Protein 6N7M (pdb70)

Radius of gyration: 23.45 Å; Cα contacts (8 Å, |Δi|>4): 202; chains: 4; bounding box: 43×59×57 Å

Structure (mmCIF, N/CA/C/O backbone):
data_6N7M
#
_entry.id   6N7M
#
_cell.length_a   26.620
_cell.length_b   58.688
_cell.length_c   77.329
_cell.angle_alpha   90.00
_cell.angle_beta   94.47
_cell.angle_gamma   90.00
#
_symmetry.space_group_name_H-M   'P 1 21 1'
#
loop_
_entity.id
_entity.type
_entity.pdbx_description
1 polymer 'Hypothetical Protein CD630_05490'
2 water water
#
loop_
_atom_site.group_PDB
_atom_site.id
_atom_site.type_symbol
_atom_site.label_atom_id
_atom_site.label_alt_id
_atom_site.label_comp_id
_atom_site.label_asym_id
_atom_site.label_entity_id
_atom_site.label_seq_id
_atom_site.pdbx_PDB_ins_code
_atom_site.Cartn_x
_atom_site.Cartn_y
_atom_site.Cartn_z
_atom_site.occupancy
_atom_site.B_iso_or_equiv
_atom_site.auth_seq_id
_atom_site.auth_comp_id
_atom_site.auth_asym_id
_atom_site.auth_atom_id
_atom_site.pdbx_PDB_model_num
ATOM 1 N N . GLY A 1 31 ? 12.442 14.115 -10.171 1.00 32.43 57 GLY A N 1
ATOM 2 C CA . GLY A 1 31 ? 12.893 13.585 -8.865 1.00 36.13 57 GLY A CA 1
ATOM 3 C C . GLY A 1 31 ? 12.128 12.339 -8.432 1.00 32.56 57 GLY A C 1
ATOM 4 O O . GLY A 1 31 ? 10.898 12.239 -8.717 1.00 37.50 57 GLY A O 1
ATOM 5 N N . VAL A 1 32 ? 12.802 11.456 -7.702 1.00 26.77 58 VAL A N 1
ATOM 6 C CA . VAL A 1 32 ?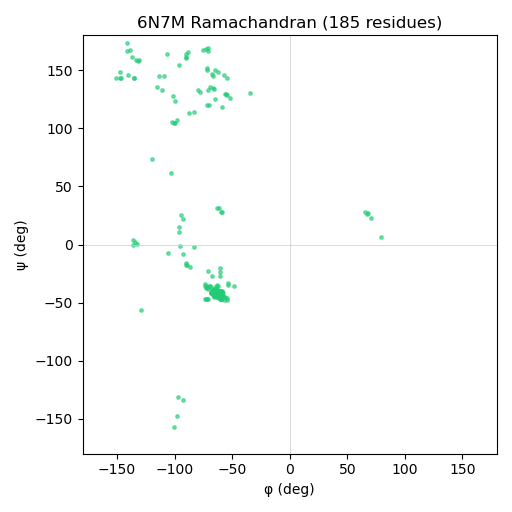 12.142 10.225 -7.176 1.00 29.85 58 VAL A CA 1
ATOM 7 C C . VAL A 1 32 ? 11.319 10.648 -5.967 1.00 32.54 58 VAL A C 1
ATOM 8 O O . VAL A 1 32 ? 11.883 11.352 -5.088 1.00 30.51 58 VAL A O 1
ATOM 12 N N . GLU A 1 33 ? 10.059 10.224 -5.933 1.00 22.56 59 GLU A N 1
ATOM 13 C CA . GLU A 1 33 ? 9.156 10.595 -4.834 1.00 29.85 59 GLU A CA 1
ATOM 14 C C . GLU A 1 33 ? 9.731 9.964 -3.576 1.00 22.73 59 GLU A C 1
ATOM 15 O O . GLU A 1 33 ? 9.975 8.789 -3.605 1.00 19.74 59 GLU A O 1
ATOM 21 N N . HIS A 1 34 ? 9.974 10.755 -2.551 1.00 20.78 60 HIS A N 1
ATOM 22 C CA . HIS A 1 34 ? 10.557 10.162 -1.333 1.00 20.29 60 HIS A CA 1
ATOM 23 C C . HIS A 1 34 ? 9.872 10.707 -0.102 1.00 21.37 60 HIS A C 1
ATOM 24 O O . HIS A 1 34 ? 9.251 11.716 -0.183 1.00 29.64 60 HIS A O 1
ATOM 31 N N . TYR A 1 35 ? 10.027 10.003 0.993 1.00 20.70 61 TYR A N 1
ATOM 32 C CA . TYR A 1 35 ? 9.392 10.378 2.272 1.00 19.13 61 TYR A CA 1
ATOM 33 C C . TYR A 1 35 ? 10.023 11.612 2.906 1.00 19.03 61 TYR A C 1
ATOM 34 O O . TYR A 1 35 ? 11.260 11.799 2.799 1.00 21.65 61 TYR A O 1
ATOM 43 N N . THR A 1 36 ? 9.185 12.324 3.634 1.00 20.81 62 THR A N 1
ATOM 44 C CA . THR A 1 36 ? 9.660 13.415 4.523 1.00 21.15 62 THR A CA 1
ATOM 45 C C . THR A 1 36 ? 9.923 12.712 5.852 1.00 19.06 62 THR A C 1
ATOM 46 O O . THR A 1 36 ? 9.473 11.573 6.026 1.00 16.76 62 THR A O 1
ATOM 50 N N . TYR A 1 37 ? 10.660 13.367 6.734 1.00 17.61 63 TYR A N 1
ATOM 51 C CA . TYR A 1 37 ? 10.921 12.779 8.058 1.00 15.20 63 TYR A CA 1
ATOM 52 C C . TYR A 1 37 ? 9.570 12.497 8.723 1.00 18.25 63 TYR A C 1
ATOM 53 O O . TYR A 1 37 ? 9.361 11.391 9.268 1.00 15.20 63 TYR A O 1
ATOM 62 N N . GLU A 1 38 ? 8.669 13.481 8.693 1.00 18.36 64 GLU A N 1
ATOM 63 C CA . GLU A 1 38 ? 7.351 13.330 9.374 1.00 21.25 64 GLU A CA 1
ATOM 64 C C . GLU A 1 38 ? 6.563 12.157 8.788 1.00 18.88 64 GLU A C 1
ATOM 65 O O . GLU A 1 38 ? 5.957 11.416 9.580 1.00 18.95 64 GLU A O 1
ATOM 71 N N . GLU A 1 39 ? 6.531 12.053 7.461 1.00 18.02 65 GLU A N 1
ATOM 72 C CA . GLU A 1 39 ? 5.774 10.982 6.787 1.00 19.46 65 GLU A CA 1
ATOM 73 C C . GLU A 1 39 ? 6.345 9.620 7.166 1.00 17.52 65 GLU A C 1
ATOM 74 O O . GLU A 1 39 ? 5.555 8.702 7.455 1.00 18.06 65 GLU A O 1
ATOM 80 N N . TYR A 1 40 ? 7.668 9.498 7.189 1.00 14.87 66 TYR A N 1
ATOM 81 C CA . TYR A 1 40 ? 8.265 8.179 7.463 1.00 16.36 66 TYR A CA 1
ATOM 82 C C . TYR A 1 40 ? 8.114 7.831 8.939 1.00 16.80 66 TYR A C 1
ATOM 83 O O . TYR A 1 40 ? 7.893 6.646 9.274 1.00 14.30 66 TYR A O 1
ATOM 92 N N . ALA A 1 41 ? 8.206 8.843 9.792 1.00 17.51 67 ALA A N 1
ATOM 93 C CA . ALA A 1 41 ? 8.000 8.597 11.238 1.00 18.80 67 ALA A CA 1
ATOM 94 C C . ALA A 1 41 ? 6.570 8.076 11.425 1.00 20.11 67 ALA A C 1
ATOM 95 O O . ALA A 1 41 ? 6.389 7.131 12.202 1.00 20.75 67 ALA A O 1
ATOM 97 N N . LYS A 1 42 ? 5.606 8.644 10.679 1.00 19.71 68 LYS A N 1
ATOM 98 C CA . LYS A 1 42 ? 4.185 8.211 10.826 1.00 21.44 68 LYS A CA 1
ATOM 99 C C . LYS A 1 42 ? 4.025 6.780 10.309 1.00 20.21 68 LYS A C 1
ATOM 100 O O . LYS A 1 42 ? 3.268 5.972 10.942 1.00 19.10 68 LYS A O 1
ATOM 106 N N . HIS A 1 43 ? 4.676 6.488 9.189 1.00 18.86 69 HIS A N 1
ATOM 107 C CA . HIS A 1 43 ? 4.613 5.138 8.579 1.00 17.28 69 HIS A CA 1
ATOM 108 C C . HIS A 1 43 ? 5.146 4.098 9.573 1.00 20.43 69 HIS A C 1
ATOM 109 O O . HIS A 1 43 ? 4.477 3.018 9.767 1.00 19.25 69 HIS A O 1
ATOM 116 N N . ILE A 1 44 ? 6.267 4.415 10.213 1.00 17.67 70 ILE A N 1
ATOM 117 C CA . ILE A 1 44 ? 6.892 3.512 11.216 1.00 19.04 70 ILE A CA 1
ATOM 118 C C . ILE A 1 44 ? 5.931 3.292 12.374 1.00 20.07 70 ILE A C 1
ATOM 119 O O . ILE A 1 44 ? 5.823 2.157 12.813 1.00 20.00 70 ILE A O 1
ATOM 124 N N A GLN A 1 45 ? 5.242 4.345 12.829 0.60 25.84 71 GLN A N 1
ATOM 125 N N B GLN A 1 45 ? 5.240 4.344 12.838 0.40 24.59 71 GLN A N 1
ATOM 126 C CA A GLN A 1 45 ? 4.328 4.218 13.998 0.60 25.84 71 GLN A CA 1
ATOM 127 C CA B GLN A 1 45 ? 4.324 4.193 14.005 0.40 25.27 71 GLN A CA 1
ATOM 128 C C A GLN A 1 45 ? 3.127 3.350 13.604 0.60 23.49 71 GLN A C 1
ATOM 129 C C B GLN A 1 45 ? 3.123 3.337 13.597 0.40 23.79 71 GLN A C 1
ATOM 130 O O A GLN A 1 45 ? 2.668 2.562 14.451 0.60 18.68 71 GLN A O 1
ATOM 131 O O B GLN A 1 45 ? 2.655 2.541 14.428 0.40 20.09 71 GLN A O 1
ATOM 142 N N A GLU A 1 46 ? 2.657 3.485 12.360 0.60 23.71 72 GLU A N 1
ATOM 143 N N B GLU A 1 46 ? 2.660 3.491 12.360 0.40 24.41 72 GLU A N 1
ATOM 144 C CA A GLU A 1 46 ? 1.514 2.664 11.896 0.60 21.95 72 GLU A CA 1
ATOM 145 C CA B GLU A 1 46 ? 1.518 2.667 11.906 0.40 23.50 72 GLU A CA 1
ATOM 146 C C A GLU A 1 46 ? 1.953 1.197 11.894 0.60 23.09 72 GLU A C 1
ATOM 147 C C B GLU A 1 46 ? 1.955 1.201 11.897 0.40 23.24 72 GLU A C 1
ATOM 148 O O A GLU A 1 46 ? 1.132 0.336 12.299 0.60 22.38 72 GLU A O 1
ATOM 149 O O B GLU A 1 46 ? 1.137 0.347 12.310 0.40 22.41 72 GLU A O 1
ATOM 160 N N . LEU A 1 47 ? 3.206 0.932 11.497 1.00 18.91 73 LEU A N 1
ATOM 161 C CA . LEU A 1 47 ? 3.728 -0.456 11.454 1.00 21.90 73 LEU A CA 1
ATOM 162 C C . LEU A 1 47 ? 3.917 -0.990 12.878 1.00 18.23 73 LEU A C 1
ATOM 163 O O . LEU A 1 47 ? 3.671 -2.208 13.091 1.00 22.55 73 LEU A O 1
ATOM 168 N N . LYS A 1 48 ? 4.350 -0.118 13.782 1.00 17.47 74 LYS A N 1
ATOM 169 C CA . LYS A 1 48 ? 4.540 -0.555 15.194 1.00 20.19 74 LYS A CA 1
ATOM 170 C C . LYS A 1 48 ? 3.178 -0.902 15.787 1.00 22.55 74 LYS A C 1
ATOM 171 O O . LYS A 1 48 ? 3.069 -1.962 16.484 1.00 24.86 74 LYS A O 1
ATOM 177 N N . ASP A 1 49 ? 2.190 -0.079 15.499 1.00 23.55 75 ASP A N 1
ATOM 178 C CA . ASP A 1 49 ? 0.830 -0.317 16.057 1.00 23.83 75 ASP A CA 1
ATOM 179 C C . ASP A 1 49 ? 0.275 -1.611 15.476 1.00 23.77 75 ASP A C 1
ATOM 180 O O . ASP A 1 49 ? -0.298 -2.420 16.249 1.00 25.01 75 ASP A O 1
ATOM 185 N N . TYR A 1 50 ? 0.500 -1.828 14.176 1.00 25.91 76 TYR A N 1
ATOM 186 C CA . TYR A 1 50 ? -0.017 -3.042 13.517 1.00 27.02 76 TYR A CA 1
ATOM 187 C C . TYR A 1 50 ? 0.646 -4.292 14.107 1.00 28.50 76 TYR A C 1
ATOM 188 O O . TYR A 1 50 ? -0.076 -5.283 14.403 1.00 26.47 76 TYR A O 1
ATOM 197 N N . ALA A 1 51 ? 1.950 -4.233 14.355 1.00 19.96 77 ALA A N 1
ATOM 198 C CA . ALA A 1 51 ? 2.680 -5.398 14.888 1.00 23.71 77 ALA A CA 1
ATOM 199 C C . ALA A 1 51 ? 2.112 -5.810 16.254 1.00 26.10 77 ALA A C 1
ATOM 200 O O . ALA A 1 51 ? 2.347 -6.949 16.636 1.00 25.53 77 ALA A O 1
ATOM 202 N N . LYS A 1 52 ? 1.466 -4.881 16.963 1.00 27.68 78 LYS A N 1
ATOM 203 C CA . LYS A 1 52 ? 0.903 -5.177 18.306 1.00 27.17 78 LYS A CA 1
ATOM 204 C C . LYS A 1 52 ? -0.561 -5.625 18.211 1.00 36.30 78 LYS A C 1
ATOM 205 O O . LYS A 1 52 ? -1.118 -6.003 19.269 1.00 38.68 78 LYS A O 1
ATOM 211 N N . ASP A 1 53 ? -1.182 -5.538 17.032 1.00 29.14 79 ASP A N 1
ATOM 212 C CA . ASP A 1 53 ? -2.603 -5.965 16.890 1.00 28.34 79 ASP A CA 1
ATOM 213 C C . ASP A 1 53 ? -2.620 -7.484 17.023 1.00 28.90 79 ASP A C 1
ATOM 214 O O . ASP A 1 53 ? -1.942 -8.160 16.255 1.00 33.90 79 ASP A O 1
ATOM 219 N N . PRO A 1 54 ? -3.333 -8.074 18.010 1.00 33.55 80 PRO A N 1
ATOM 220 C CA . PRO A 1 54 ? -3.336 -9.529 18.178 1.00 37.37 80 PRO A CA 1
ATOM 221 C C . PRO A 1 54 ? -3.725 -10.270 16.883 1.00 34.44 80 PRO A C 1
ATOM 222 O O . PRO A 1 54 ? -3.184 -11.327 16.620 1.00 37.53 80 PRO A O 1
ATOM 226 N N . ASN A 1 55 ? -4.627 -9.680 16.097 1.00 40.30 81 ASN A N 1
ATOM 227 C CA . ASN A 1 55 ? -5.084 -10.308 14.834 1.00 37.29 81 ASN A CA 1
ATOM 228 C C . ASN A 1 55 ? -4.278 -9.801 13.642 1.00 36.16 81 ASN A C 1
ATOM 229 O O . ASN A 1 55 ? -4.810 -9.885 12.521 1.00 29.45 81 ASN A O 1
ATOM 234 N N . ALA A 1 56 ? -3.042 -9.336 13.864 1.00 33.74 82 ALA A N 1
ATOM 235 C CA . ALA A 1 56 ? -2.169 -8.862 12.766 1.00 26.61 82 ALA A CA 1
ATOM 236 C C . ALA A 1 56 ? -1.786 -10.039 11.862 1.00 22.28 82 ALA A C 1
ATOM 237 O O . ALA A 1 56 ? -1.505 -11.122 12.380 1.00 24.88 82 ALA A O 1
ATOM 239 N N . VAL A 1 57 ? -1.868 -9.822 10.553 1.00 29.35 83 VAL A N 1
ATOM 240 C CA . VAL A 1 57 ? -1.464 -10.809 9.520 1.00 24.90 83 VAL A CA 1
ATOM 241 C C . VAL A 1 57 ? -0.064 -10.385 9.060 1.00 28.33 83 VAL A C 1
ATOM 242 O O . VAL A 1 57 ? 0.090 -9.215 8.663 1.00 21.31 83 VAL A O 1
ATOM 246 N N . LYS A 1 58 ? 0.919 -11.287 9.158 1.00 21.38 84 LYS A N 1
ATOM 247 C CA . LYS A 1 58 ? 2.295 -10.973 8.698 1.00 26.44 84 LYS A CA 1
ATOM 248 C C . LYS A 1 58 ? 2.853 -12.161 7.893 1.00 23.71 84 LYS A C 1
ATOM 249 O O . LYS A 1 58 ? 2.560 -13.308 8.252 1.00 20.91 84 LYS A O 1
ATOM 255 N N . ASP A 1 59 ? 3.620 -11.883 6.843 1.00 21.17 85 ASP A N 1
ATOM 256 C CA . ASP A 1 59 ? 4.250 -12.958 6.035 1.00 23.21 85 ASP A CA 1
ATOM 257 C C . ASP A 1 59 ? 5.689 -13.172 6.523 1.00 22.01 85 ASP A C 1
ATOM 258 O O . ASP A 1 59 ? 6.459 -13.837 5.804 1.00 25.12 85 ASP A O 1
ATOM 263 N N . VAL A 1 60 ? 6.034 -12.652 7.707 1.00 19.09 86 VAL A N 1
ATOM 264 C CA . VAL A 1 60 ? 7.352 -12.857 8.354 1.00 18.76 86 VAL A CA 1
ATOM 265 C C . VAL A 1 60 ? 7.087 -13.029 9.858 1.00 20.63 86 VAL A C 1
ATOM 266 O O . VAL A 1 60 ? 5.973 -12.750 10.281 1.00 18.31 86 VAL A O 1
ATOM 270 N N . SER A 1 61 ? 8.089 -13.503 10.605 1.00 24.52 87 SER A N 1
ATOM 271 C CA . SER A 1 61 ? 7.949 -13.726 12.074 1.00 26.74 87 SER A CA 1
ATOM 272 C C . SER A 1 61 ? 7.875 -12.405 12.833 1.00 28.32 87 SER A C 1
ATOM 273 O O . SER A 1 61 ? 8.186 -11.335 12.266 1.00 26.18 87 SER A O 1
ATOM 276 N N . GLN A 1 62 ? 7.477 -12.486 14.097 1.00 24.73 88 GLN A N 1
ATOM 277 C CA . GLN A 1 62 ? 7.395 -11.276 14.949 1.00 29.15 88 GLN A CA 1
ATOM 278 C C . GLN A 1 62 ? 8.807 -10.693 15.112 1.00 29.94 88 GLN A C 1
ATOM 279 O O . GLN A 1 62 ? 8.926 -9.467 15.115 1.00 26.38 88 GLN A O 1
ATOM 285 N N . LYS A 1 63 ? 9.823 -11.552 15.238 1.00 26.87 89 LYS A N 1
ATOM 286 C CA . LYS A 1 63 ? 11.224 -11.100 15.413 1.00 29.97 89 LYS A CA 1
ATOM 287 C C . LYS A 1 63 ? 11.723 -10.419 14.138 1.00 21.47 89 LYS A C 1
ATOM 288 O O . LYS A 1 63 ? 12.416 -9.418 14.274 1.00 22.86 89 LYS A O 1
ATOM 294 N N . ASP A 1 64 ? 11.354 -10.943 12.964 1.00 22.88 90 ASP A N 1
ATOM 295 C CA . ASP A 1 64 ? 11.781 -10.310 11.693 1.00 22.22 90 ASP A CA 1
ATOM 296 C C . ASP A 1 64 ? 11.109 -8.935 11.586 1.00 21.65 90 ASP A C 1
ATOM 297 O O . ASP A 1 64 ? 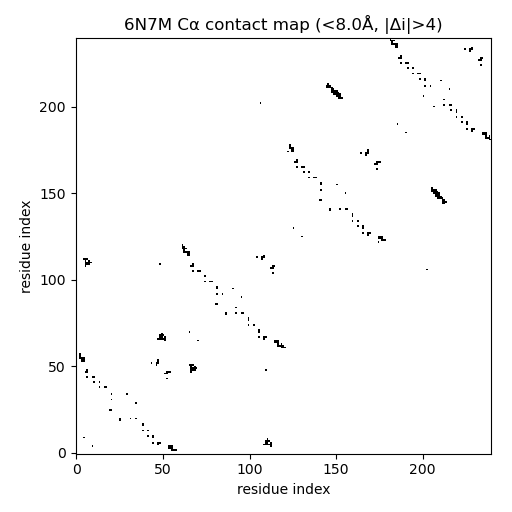11.758 -7.993 11.114 1.00 21.01 90 ASP A O 1
ATOM 302 N N . LEU A 1 65 ? 9.848 -8.836 11.985 1.00 16.28 91 LEU A N 1
ATOM 303 C CA . LEU A 1 65 ? 9.137 -7.534 11.873 1.00 21.46 91 LEU A CA 1
ATOM 304 C C . LEU A 1 65 ? 9.759 -6.520 12.839 1.00 21.89 91 LEU A C 1
ATOM 305 O O . LEU A 1 65 ? 9.990 -5.361 12.439 1.00 23.40 91 LEU A O 1
ATOM 310 N N . GLU A 1 66 ? 10.098 -6.958 14.056 1.00 22.33 92 GLU A N 1
ATOM 311 C CA . GLU A 1 66 ? 10.723 -6.035 15.036 1.00 26.84 92 GLU A CA 1
ATOM 312 C C . GLU A 1 66 ? 12.091 -5.595 14.525 1.00 25.41 92 GLU A C 1
ATOM 313 O O . GLU A 1 66 ? 12.413 -4.435 14.725 1.00 19.99 92 GLU A O 1
ATOM 319 N N . GLU A 1 67 ? 12.831 -6.501 13.867 1.00 28.57 93 GLU A N 1
ATOM 320 C CA . GLU A 1 67 ? 14.154 -6.206 13.262 1.00 25.54 93 GLU A CA 1
ATOM 321 C C . GLU A 1 67 ? 13.999 -5.197 12.119 1.00 24.91 93 GLU A C 1
ATOM 322 O O . GLU A 1 67 ? 14.855 -4.279 11.998 1.00 22.87 93 GLU A O 1
ATOM 328 N N . THR A 1 68 ? 12.995 -5.398 11.260 1.00 23.15 94 THR A N 1
ATOM 329 C CA . THR A 1 68 ? 12.708 -4.456 10.142 1.00 22.31 94 THR A CA 1
ATOM 330 C C . THR A 1 68 ? 12.351 -3.068 10.705 1.00 20.90 94 THR A C 1
ATOM 331 O O . THR A 1 68 ? 12.836 -2.090 10.161 1.00 24.46 94 THR A O 1
ATOM 335 N N . ILE A 1 69 ? 11.492 -2.992 11.727 1.00 19.73 95 ILE A N 1
ATOM 336 C CA . ILE A 1 69 ? 11.138 -1.687 12.351 1.00 22.68 95 ILE A CA 1
ATOM 337 C C . ILE A 1 69 ? 12.420 -1.012 12.892 1.00 27.33 95 ILE A C 1
ATOM 338 O O . ILE A 1 69 ? 12.583 0.212 12.664 1.00 23.39 95 ILE A O 1
ATOM 343 N N . LYS A 1 70 ? 13.325 -1.784 13.500 1.00 19.57 96 LYS A N 1
ATOM 344 C CA . LYS A 1 70 ? 14.583 -1.198 14.035 1.00 26.11 96 LYS A CA 1
ATOM 345 C C . LYS A 1 70 ? 15.357 -0.575 12.882 1.00 22.72 96 LYS A C 1
ATOM 346 O O . LYS A 1 70 ? 15.836 0.536 13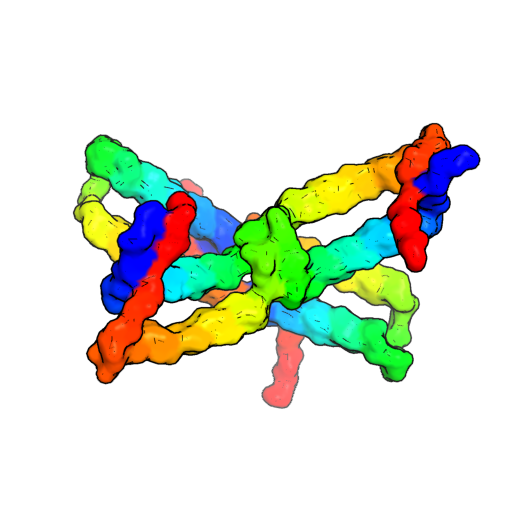.052 1.00 23.98 96 LYS A O 1
ATOM 352 N N . LYS A 1 71 ? 15.487 -1.297 11.766 1.00 27.44 97 LYS A N 1
ATOM 353 C CA . LYS A 1 71 ? 16.193 -0.821 10.554 1.00 28.31 97 LYS A CA 1
ATOM 354 C C . LYS A 1 71 ? 15.501 0.452 10.055 1.00 25.99 97 LYS A C 1
ATOM 355 O O . LYS A 1 71 ? 16.203 1.388 9.694 1.00 20.43 97 LYS A O 1
ATOM 369 N N . GLU A 1 73 ? 13.820 2.688 11.782 1.00 20.32 99 GLU A N 1
ATOM 370 C CA . GLU A 1 73 ? 14.163 3.790 12.723 1.00 21.91 99 GLU A CA 1
ATOM 371 C C . GLU A 1 73 ? 15.570 4.339 12.413 1.00 23.78 99 GLU A C 1
ATOM 372 O O . GLU A 1 73 ? 15.759 5.578 12.529 1.00 24.31 99 GLU A O 1
ATOM 378 N N A GLN A 1 74 ? 16.516 3.471 12.030 0.50 20.32 100 GLN A N 1
ATOM 379 N N B GLN A 1 74 ? 16.515 3.472 12.021 0.50 22.24 100 GLN A N 1
ATOM 380 C CA A GLN A 1 74 ? 17.878 3.927 11.651 0.50 21.23 100 GLN A CA 1
ATOM 381 C CA B GLN A 1 74 ? 17.881 3.946 11.676 0.50 24.65 100 GLN A CA 1
ATOM 382 C C A GLN A 1 74 ? 17.794 4.746 10.358 0.50 20.72 100 GLN A C 1
ATOM 383 C C B GLN A 1 74 ? 17.803 4.748 10.372 0.50 22.96 100 GLN A C 1
ATOM 384 O O A GLN A 1 74 ? 18.483 5.777 10.269 0.50 20.48 100 GLN A O 1
ATOM 385 O O B GLN A 1 74 ? 18.489 5.779 10.278 0.50 21.99 100 GLN A O 1
ATOM 396 N N A GLU A 1 75 ? 16.952 4.317 9.410 0.50 20.50 101 GLU A N 1
ATOM 397 N N B GLU A 1 75 ? 16.957 4.324 9.429 0.50 21.68 101 GLU A N 1
ATOM 398 C CA A GLU A 1 75 ? 16.797 5.056 8.122 0.50 21.17 101 GLU A CA 1
ATOM 399 C CA B GLU A 1 75 ? 16.824 5.065 8.143 0.50 21.71 101 GLU A CA 1
ATOM 400 C C A GLU A 1 75 ? 16.135 6.409 8.404 0.50 22.06 101 GLU A C 1
ATOM 401 C C B GLU A 1 75 ? 16.137 6.409 8.407 0.50 22.34 101 GLU A C 1
ATOM 402 O O A GLU A 1 75 ? 16.519 7.392 7.771 0.50 23.19 101 GLU A O 1
ATOM 403 O O B GLU A 1 75 ? 16.518 7.392 7.770 0.50 23.41 101 GLU A O 1
ATOM 414 N N . LEU A 1 76 ? 15.164 6.446 9.315 1.00 20.08 102 LEU A N 1
ATOM 415 C CA . LEU A 1 76 ? 14.455 7.706 9.640 1.00 20.06 102 LEU A CA 1
ATOM 416 C C . LEU A 1 76 ? 15.472 8.748 10.095 1.00 22.02 102 LEU A C 1
ATOM 417 O O . LEU A 1 76 ? 15.400 9.884 9.649 1.00 19.72 102 LEU A O 1
ATOM 422 N N A GLU A 1 77 ? 16.376 8.359 10.996 0.50 21.23 103 GLU A N 1
ATOM 423 N N B GLU A 1 77 ? 16.377 8.361 10.994 0.50 21.86 103 GLU A N 1
ATOM 424 C CA A GLU A 1 77 ? 17.400 9.293 11.524 0.50 22.64 103 GLU A CA 1
ATOM 425 C CA B GLU A 1 77 ? 17.393 9.312 11.507 0.50 23.57 103 GLU A CA 1
ATOM 426 C C A GLU A 1 77 ? 18.313 9.716 10.371 0.50 20.20 103 GLU A C 1
ATOM 427 C C B GLU A 1 77 ? 18.317 9.718 10.366 0.50 20.70 103 GLU A C 1
ATOM 428 O O A GLU A 1 77 ? 18.724 10.881 10.359 0.50 21.38 103 GLU A O 1
ATOM 429 O O B GLU A 1 77 ? 18.728 10.880 10.356 0.50 21.94 103 GLU A O 1
ATOM 440 N N . LYS A 1 78 ? 18.580 8.829 9.414 1.00 21.00 104 LYS A N 1
ATOM 441 C CA . LYS A 1 78 ? 19.447 9.198 8.258 1.00 21.14 104 LYS A CA 1
ATOM 442 C C . LYS A 1 78 ? 18.729 10.234 7.385 1.00 20.23 104 LYS A C 1
ATOM 443 O O . LYS A 1 78 ? 19.403 10.989 6.682 1.00 19.35 104 LYS A O 1
ATOM 449 N N . ILE A 1 79 ? 17.402 10.248 7.376 1.00 20.03 105 ILE A N 1
ATOM 450 C CA . ILE A 1 79 ? 16.674 11.302 6.607 1.00 17.53 105 ILE A CA 1
ATOM 451 C C . ILE A 1 79 ? 17.070 12.664 7.188 1.00 16.04 105 ILE A C 1
ATOM 452 O O . ILE A 1 79 ? 17.443 13.521 6.436 1.00 15.80 105 ILE A O 1
ATOM 457 N N . LYS A 1 80 ? 17.070 12.785 8.519 1.00 16.12 106 LYS A N 1
ATOM 458 C CA . LYS A 1 80 ? 17.430 14.028 9.226 1.00 17.90 106 LYS A CA 1
ATOM 459 C C . LYS A 1 80 ? 18.946 14.330 9.133 1.00 20.21 106 LYS A C 1
ATOM 460 O O . LYS A 1 80 ? 19.302 15.486 8.889 1.00 19.13 106 LYS A O 1
ATOM 466 N N . THR A 1 81 ? 19.791 13.334 9.388 1.00 21.78 107 THR A N 1
ATOM 467 C CA . THR A 1 81 ? 21.267 13.532 9.482 1.00 22.10 107 THR A CA 1
ATOM 468 C C . THR A 1 81 ? 22.030 13.376 8.170 1.00 27.94 107 THR A C 1
ATOM 469 O O . THR A 1 81 ? 23.212 13.829 8.146 1.00 28.69 107 THR A O 1
ATOM 473 N N . GLU A 1 82 ? 21.449 12.779 7.136 1.00 23.98 108 GLU A N 1
ATOM 474 C CA . GLU A 1 82 ? 22.195 12.564 5.863 1.00 24.51 108 GLU A CA 1
ATOM 475 C C . GLU A 1 82 ? 21.334 12.915 4.644 1.00 21.00 108 GLU A C 1
ATOM 476 O O . GLU A 1 82 ? 21.812 12.767 3.518 1.00 24.70 108 GLU A O 1
ATOM 482 N N . GLY A 1 83 ? 20.087 13.342 4.835 1.00 23.12 109 GLY A N 1
ATOM 483 C CA . GLY A 1 83 ? 19.238 13.645 3.661 1.00 23.24 109 GLY A CA 1
ATOM 484 C C . GLY A 1 83 ? 18.897 12.391 2.879 1.00 23.51 109 GLY A C 1
ATOM 485 O O . GLY A 1 83 ? 18.691 12.466 1.633 1.00 25.63 109 GLY A O 1
ATOM 486 N N . LEU A 1 84 ? 18.879 11.251 3.556 1.00 21.81 110 LEU A N 1
ATOM 487 C CA . LEU A 1 84 ? 18.524 9.968 2.887 1.00 24.34 110 LEU A CA 1
ATOM 488 C C . LEU A 1 84 ? 17.152 10.085 2.203 1.00 18.18 110 LEU A C 1
ATOM 489 O O . LEU A 1 84 ? 16.210 10.640 2.782 1.00 19.03 110 LEU A O 1
ATOM 494 N N . LYS A 1 85 ? 17.102 9.696 0.933 1.00 22.28 111 LYS A N 1
ATOM 495 C CA . LYS A 1 85 ? 15.879 9.698 0.109 1.00 27.57 111 LYS A CA 1
ATOM 496 C C . LYS A 1 85 ? 15.338 8.259 0.091 1.00 22.58 111 LYS A C 1
ATOM 497 O O . LYS A 1 85 ? 15.998 7.372 -0.462 1.00 23.56 111 LYS A O 1
ATOM 503 N N . ILE A 1 86 ? 14.276 8.013 0.847 1.00 24.18 112 ILE A N 1
ATOM 504 C CA . ILE A 1 86 ? 13.612 6.683 0.927 1.00 20.27 112 ILE A CA 1
ATOM 505 C C . ILE A 1 86 ? 12.439 6.773 -0.032 1.00 21.55 112 ILE A C 1
ATOM 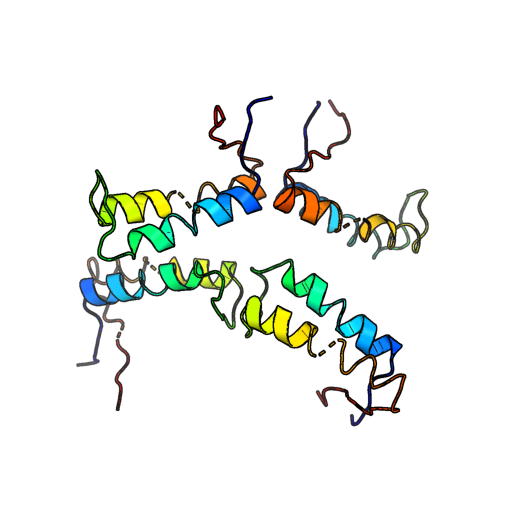506 O O . ILE A 1 86 ? 11.542 7.586 0.221 1.00 18.23 112 ILE A O 1
ATOM 519 N N . LYS A 1 88 ? 9.095 6.713 -1.830 1.00 21.24 114 LYS A N 1
ATOM 520 C CA . LYS A 1 88 ? 7.718 6.633 -1.269 1.00 23.45 114 LYS A CA 1
ATOM 521 C C . LYS A 1 88 ? 6.845 5.850 -2.239 1.00 26.11 114 LYS A C 1
ATOM 522 O O . LYS A 1 88 ? 7.019 5.975 -3.448 1.00 25.48 114 LYS A O 1
ATOM 528 N N . PRO A 1 89 ? 5.897 5.017 -1.758 1.00 27.26 115 PRO A N 1
ATOM 529 C CA . PRO A 1 89 ? 4.998 4.320 -2.671 1.00 25.40 115 PRO A CA 1
ATOM 530 C C . PRO A 1 89 ? 4.167 5.352 -3.448 1.00 25.76 115 PRO A C 1
ATOM 531 O O . PRO A 1 89 ? 3.884 6.428 -2.917 1.00 26.99 115 PRO A O 1
ATOM 535 N N . ILE A 1 90 ? 3.808 5.017 -4.685 1.00 23.98 116 ILE A N 1
ATOM 536 C CA . ILE A 1 90 ? 2.865 5.846 -5.495 1.00 27.21 116 ILE A CA 1
ATOM 537 C C . ILE A 1 90 ? 1.572 5.027 -5.618 1.00 28.23 116 ILE A C 1
ATOM 538 O O . ILE A 1 90 ? 1.680 3.788 -5.886 1.00 27.21 116 ILE A O 1
ATOM 543 N N . THR A 1 91 ? 0.426 5.675 -5.367 1.00 32.49 117 THR A N 1
ATOM 544 C CA . THR A 1 91 ? -0.932 5.063 -5.467 1.00 40.68 117 THR A CA 1
ATOM 545 C C . THR A 1 91 ? -1.510 5.400 -6.846 1.00 43.00 117 THR A C 1
ATOM 546 O O . THR A 1 91 ? -1.140 6.463 -7.398 1.00 44.61 117 THR A O 1
ATOM 550 N N . ILE A 1 92 ? -2.423 4.571 -7.347 1.00 37.35 118 ILE A N 1
ATOM 551 C CA . ILE A 1 92 ? -2.929 4.732 -8.739 1.00 44.74 118 ILE A CA 1
ATOM 552 C C . ILE A 1 92 ? -4.348 5.298 -8.752 1.00 50.41 118 ILE A C 1
ATOM 553 O O . ILE A 1 92 ? -4.819 5.626 -9.852 1.00 48.00 118 ILE A O 1
ATOM 558 N N . GLU A 1 93 ? -4.992 5.432 -7.591 1.00 52.10 119 GLU A N 1
ATOM 559 C CA . GLU A 1 93 ? -6.352 6.042 -7.589 1.00 55.40 119 GLU A CA 1
ATOM 560 C C . GLU A 1 93 ? -6.219 7.531 -7.234 1.00 58.36 119 GLU A C 1
ATOM 561 O O . GLU A 1 93 ? -5.518 8.304 -7.914 1.00 49.55 119 GLU A O 1
ATOM 567 N N . GLY B 1 31 ? 29.026 22.041 -5.547 1.00 31.07 57 GLY B N 1
ATOM 568 C CA . GLY B 1 31 ? 28.144 22.379 -6.704 1.00 27.65 57 GLY B CA 1
ATOM 569 C C . GLY B 1 31 ? 26.718 22.618 -6.245 1.00 25.07 57 GLY B C 1
ATOM 570 O O . GLY B 1 31 ? 26.536 23.422 -5.325 1.00 30.39 57 GLY B O 1
ATOM 571 N N . VAL B 1 32 ? 25.734 22.010 -6.914 1.00 22.32 58 VAL B N 1
ATOM 572 C CA . VAL B 1 32 ? 24.318 22.177 -6.483 1.00 25.37 58 VAL B CA 1
ATOM 573 C C . VAL B 1 32 ? 24.022 21.102 -5.436 1.00 21.91 58 VAL B C 1
ATOM 574 O O . VAL B 1 32 ? 23.901 19.926 -5.801 1.00 19.61 58 VAL B O 1
ATOM 578 N N . GLU B 1 33 ? 23.801 21.549 -4.204 1.00 21.80 59 GLU B N 1
ATOM 579 C CA . GLU B 1 33 ? 23.550 20.654 -3.063 1.00 26.24 59 GLU B CA 1
ATOM 580 C C . GLU B 1 33 ? 22.466 21.280 -2.177 1.00 19.51 59 GLU B C 1
ATOM 581 O O . GLU B 1 33 ? 22.345 22.526 -2.134 1.00 25.27 59 GLU B O 1
ATOM 587 N N . HIS B 1 34 ? 21.646 20.427 -1.575 1.00 15.99 60 HIS B N 1
ATOM 588 C CA . HIS B 1 34 ? 20.581 20.915 -0.671 1.00 17.96 60 HIS B CA 1
ATOM 589 C C . HIS B 1 34 ? 20.971 20.543 0.759 1.00 18.57 60 HIS B C 1
ATOM 590 O O . HIS B 1 34 ? 21.551 19.468 0.929 1.00 19.61 60 HIS B O 1
ATOM 597 N N . TYR B 1 35 ? 20.625 21.407 1.711 1.00 19.97 61 TYR B N 1
ATOM 598 C CA . TYR B 1 35 ? 20.894 21.161 3.137 1.00 19.46 61 TYR B CA 1
ATOM 599 C C . TYR B 1 35 ? 20.068 19.984 3.678 1.00 27.08 61 TYR B C 1
ATOM 600 O O . TYR B 1 35 ? 18.908 19.765 3.284 1.00 18.60 61 TYR B O 1
ATOM 609 N N . THR B 1 36 ? 20.696 19.249 4.591 1.00 25.07 62 THR B N 1
ATOM 610 C CA . THR B 1 36 ? 19.985 18.227 5.380 1.00 25.63 62 THR B CA 1
ATOM 611 C C . THR B 1 36 ? 19.458 18.994 6.586 1.00 21.77 62 THR B C 1
ATOM 612 O O . THR B 1 36 ? 19.885 20.155 6.797 1.00 18.00 62 THR B O 1
ATOM 616 N N . TYR B 1 37 ? 18.531 18.405 7.319 1.00 19.98 63 TYR B N 1
ATOM 617 C CA . TYR B 1 37 ? 18.037 19.054 8.541 1.00 20.36 63 TYR B CA 1
ATOM 618 C C . TYR B 1 37 ? 19.242 19.343 9.459 1.00 24.46 63 TYR B C 1
ATOM 619 O O . TYR B 1 37 ? 19.347 20.452 10.006 1.00 20.03 63 TYR B O 1
ATOM 628 N N . GLU B 1 38 ? 20.120 18.366 9.604 1.00 20.45 64 GLU B N 1
ATOM 629 C CA . GLU B 1 38 ? 21.285 18.497 10.521 1.00 23.84 64 GLU B CA 1
ATOM 630 C C . GLU B 1 38 ? 22.203 19.640 10.076 1.00 25.40 64 GLU B C 1
ATOM 631 O O . GLU B 1 38 ? 22.678 20.384 10.956 1.00 23.19 64 GLU B O 1
ATOM 637 N N . GLU B 1 39 ? 22.474 19.721 8.773 1.00 23.00 65 GLU B N 1
ATOM 638 C CA . GLU B 1 39 ? 23.362 20.779 8.227 1.00 25.27 65 GLU B CA 1
ATOM 639 C C . GLU B 1 39 ? 22.726 22.147 8.436 1.00 25.70 65 GLU B C 1
ATOM 640 O O . GLU B 1 39 ? 23.437 23.084 8.806 1.00 18.75 65 GLU B O 1
ATOM 646 N N . TYR B 1 40 ? 21.428 22.272 8.194 1.00 18.16 66 TYR B N 1
ATOM 647 C CA . TYR B 1 40 ? 20.789 23.591 8.316 1.00 19.62 66 TYR B CA 1
ATOM 648 C C . TYR B 1 40 ? 20.700 23.994 9.792 1.00 26.18 66 TYR B C 1
ATOM 649 O O . TYR B 1 40 ? 20.887 25.210 10.143 1.00 19.55 66 TYR B O 1
ATOM 658 N N . ALA B 1 41 ? 20.422 23.013 10.645 1.00 23.10 67 ALA B N 1
ATOM 659 C CA . ALA B 1 41 ? 20.394 23.300 12.099 1.00 25.88 67 ALA B CA 1
ATOM 660 C C . ALA B 1 41 ? 21.785 23.811 12.521 1.00 22.94 67 ALA B C 1
ATOM 661 O O . ALA B 1 41 ? 21.849 24.780 13.302 1.00 34.87 67 ALA B O 1
ATOM 663 N N . LYS B 1 42 ? 22.855 23.217 11.983 1.00 33.14 68 LYS B N 1
ATOM 664 C CA . LYS B 1 42 ? 24.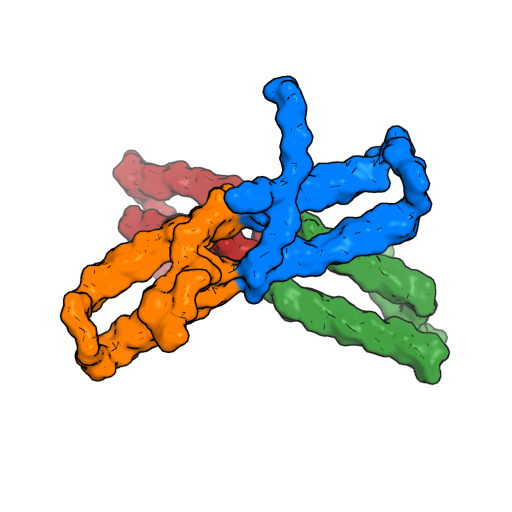242 23.637 12.337 1.00 30.42 68 LYS B CA 1
ATOM 665 C C . LYS B 1 42 ? 24.511 25.047 11.785 1.00 32.90 68 LYS B C 1
ATOM 666 O O . LYS B 1 42 ? 25.168 25.847 12.458 1.00 30.27 68 LYS B O 1
ATOM 672 N N . HIS B 1 43 ? 24.050 25.328 10.577 1.00 23.59 69 HIS B N 1
ATOM 673 C CA . HIS B 1 43 ? 24.232 26.671 9.962 1.00 25.80 69 HIS B CA 1
ATOM 674 C C . HIS B 1 43 ? 23.534 27.728 10.826 1.00 22.93 69 HIS B C 1
ATOM 675 O O . HIS B 1 43 ? 24.160 28.800 11.084 1.00 23.63 69 HIS B O 1
ATOM 682 N N . ILE B 1 44 ? 22.329 27.431 11.323 1.00 21.34 70 ILE B N 1
ATOM 683 C CA . ILE B 1 44 ? 21.571 28.363 12.195 1.00 22.93 70 ILE B CA 1
ATOM 684 C C . ILE B 1 44 ? 22.372 28.600 13.492 1.00 30.62 70 ILE B C 1
ATOM 685 O O . ILE B 1 44 ? 22.447 29.763 13.938 1.00 32.63 70 ILE B O 1
ATOM 690 N N . GLN B 1 45 ? 22.975 27.545 14.044 1.00 28.02 71 GLN B N 1
ATOM 691 C CA . GLN B 1 45 ? 23.762 27.703 15.308 1.00 26.93 71 GLN B CA 1
ATOM 692 C C . GLN B 1 45 ? 25.025 28.542 15.037 1.00 25.09 71 GLN B C 1
ATOM 693 O O . GLN B 1 45 ? 25.444 29.324 15.902 1.00 32.06 71 GLN B O 1
ATOM 699 N N A GLU B 1 46 ? 25.632 28.362 13.868 0.50 27.49 72 GLU B N 1
ATOM 700 N N B GLU B 1 46 ? 25.629 28.366 13.862 0.50 26.02 72 GLU B N 1
ATOM 701 C CA A GLU B 1 46 ? 26.850 29.140 13.520 0.50 26.73 72 GLU B CA 1
ATOM 702 C CA B GLU B 1 46 ? 26.856 29.126 13.500 0.50 24.20 72 GLU B CA 1
ATOM 703 C C A GLU B 1 46 ? 26.448 30.615 13.387 0.50 28.14 72 GLU B C 1
ATOM 704 C C B GLU B 1 46 ? 26.455 30.608 13.379 0.50 26.53 72 GLU B C 1
ATOM 705 O O A GLU B 1 46 ? 27.246 31.474 13.774 0.50 28.79 72 GLU B O 1
ATOM 706 O O B GLU B 1 46 ? 27.260 31.461 13.771 0.50 27.11 72 GLU B O 1
ATOM 717 N N . LEU B 1 47 ? 25.233 30.894 12.903 1.00 29.28 73 LEU B N 1
ATOM 718 C CA . LEU B 1 47 ? 24.745 32.298 12.787 1.00 27.53 73 LEU B CA 1
ATOM 719 C C . LEU B 1 47 ? 24.452 32.855 14.178 1.00 30.24 73 LEU B C 1
ATOM 720 O O . LEU B 1 47 ? 24.648 34.064 14.377 1.00 28.29 73 LEU B O 1
ATOM 725 N N . LYS B 1 48 ? 23.930 32.017 15.069 1.00 30.08 74 LYS B N 1
ATOM 726 C CA . LYS B 1 48 ? 23.645 32.466 16.458 1.00 33.10 74 LYS B CA 1
ATOM 727 C C . LYS B 1 48 ? 24.984 32.799 17.131 1.00 28.82 74 LYS B C 1
ATOM 728 O O . LYS B 1 48 ? 25.070 33.805 17.828 1.00 36.38 74 LYS B O 1
ATOM 734 N N . ASP B 1 49 ? 25.997 31.974 16.895 1.00 34.21 75 ASP B N 1
ATOM 735 C CA . ASP B 1 49 ? 27.341 32.203 17.491 1.00 33.48 75 ASP B CA 1
ATOM 736 C C . ASP B 1 49 ? 27.921 33.504 16.920 1.00 34.58 75 ASP B C 1
ATOM 737 O O . ASP B 1 49 ? 28.459 34.302 17.691 1.00 35.35 75 ASP B O 1
ATOM 742 N N . TYR B 1 50 ? 27.748 33.730 15.618 1.00 34.77 76 TYR B N 1
ATOM 743 C CA . TYR B 1 50 ? 28.205 34.978 14.949 1.00 31.64 76 TYR B CA 1
ATOM 744 C C . TYR B 1 50 ? 27.512 36.204 15.582 1.00 33.70 76 TYR B C 1
ATOM 745 O O . TYR B 1 50 ? 28.188 37.197 15.917 1.00 39.48 76 TYR B O 1
ATOM 754 N N . ALA B 1 51 ? 26.193 36.120 15.775 1.00 29.37 77 ALA B N 1
ATOM 755 C CA . ALA B 1 51 ? 25.421 37.253 16.333 1.00 27.90 77 ALA B CA 1
ATOM 756 C C . ALA B 1 51 ? 25.919 37.617 17.738 1.00 31.00 77 ALA B C 1
ATOM 757 O O . ALA B 1 51 ? 25.661 38.736 18.173 1.00 31.31 77 ALA B O 1
ATOM 759 N N A LYS B 1 52 ? 26.584 36.674 18.422 0.50 30.78 78 LYS B N 1
ATOM 760 N N B LYS B 1 52 ? 26.572 36.674 18.428 0.50 26.54 78 LYS B N 1
ATOM 761 C CA A LYS B 1 52 ? 27.081 36.909 19.804 0.50 35.32 78 LYS B CA 1
ATOM 762 C CA B LYS B 1 52 ? 27.065 36.951 19.805 0.50 27.67 78 LYS B CA 1
ATOM 763 C C A LYS B 1 52 ? 28.403 37.694 19.787 0.50 33.20 78 LYS B C 1
ATOM 764 C C B LYS B 1 52 ? 28.556 37.327 19.762 0.50 25.37 78 LYS B C 1
ATOM 765 O O A LYS B 1 52 ? 28.822 38.111 20.890 0.50 30.27 78 LYS B O 1
ATOM 766 O O B LYS B 1 52 ? 29.169 37.402 20.828 0.50 19.03 78 LYS B O 1
ATOM 777 N N A ASP B 1 53 ? 29.089 37.789 18.639 0.50 28.58 79 ASP B N 1
ATOM 778 N N B ASP B 1 53 ? 29.091 37.626 18.577 0.50 24.38 79 ASP B N 1
ATOM 779 C CA A ASP B 1 53 ? 30.218 38.757 18.596 0.50 31.77 79 ASP B CA 1
ATOM 780 C CA B ASP B 1 53 ? 30.498 38.073 18.427 0.50 28.54 79 ASP B CA 1
ATOM 781 C C A ASP B 1 53 ? 29.740 39.878 17.680 0.50 33.49 79 ASP B C 1
ATOM 782 C C B ASP B 1 53 ? 30.481 39.598 18.366 0.50 27.08 79 ASP B C 1
ATOM 783 O O A ASP B 1 53 ? 29.821 39.773 16.463 0.50 34.39 79 ASP B O 1
ATOM 784 O O B ASP B 1 53 ? 29.886 40.182 17.457 0.50 26.44 79 ASP B O 1
ATOM 793 N N A PRO B 1 54 ? 29.087 40.923 18.240 0.50 35.40 80 PRO B N 1
ATOM 794 N N B PRO B 1 54 ? 31.099 40.283 19.354 0.50 28.10 80 PRO B N 1
ATOM 795 C CA A PRO B 1 54 ? 28.587 42.039 17.437 0.50 36.45 80 PRO B CA 1
ATOM 796 C CA B PRO B 1 54 ? 31.097 41.743 19.397 0.50 29.68 80 PRO B CA 1
ATOM 797 C C A PRO B 1 54 ? 29.685 42.618 16.531 0.50 37.71 80 PRO B C 1
ATOM 798 C C B PRO B 1 54 ? 31.686 42.286 18.091 0.50 34.82 80 PRO B C 1
ATOM 799 O O A PRO B 1 54 ? 29.362 43.055 15.446 0.50 30.28 80 PRO B O 1
ATOM 800 O O B PRO B 1 54 ? 31.257 43.342 17.636 0.50 32.39 80 PRO B O 1
ATOM 807 N N A ASN B 1 55 ? 30.939 42.597 16.992 0.50 42.77 81 ASN B N 1
ATOM 808 N N B ASN B 1 55 ? 32.635 41.516 17.540 0.50 42.67 81 ASN B N 1
ATOM 809 C CA A ASN B 1 55 ? 32.081 43.092 16.168 0.50 47.92 81 ASN B CA 1
ATOM 810 C CA B ASN B 1 55 ? 33.358 41.817 16.278 0.50 42.10 81 ASN B CA 1
ATOM 811 C C A ASN B 1 55 ? 32.192 42.067 15.028 0.50 50.17 81 ASN B C 1
ATOM 812 C C B ASN B 1 55 ? 32.791 40.975 15.126 0.50 38.50 81 ASN B C 1
ATOM 813 O O A ASN B 1 55 ? 33.260 41.442 14.868 0.50 58.28 81 ASN B O 1
ATOM 814 O O B ASN B 1 55 ? 33.265 39.844 14.918 0.50 37.39 81 ASN B O 1
ATOM 823 N N A ALA B 1 56 ? 31.111 41.918 14.256 0.50 61.52 82 ALA B N 1
ATOM 824 N N B ALA B 1 56 ? 31.810 41.520 14.406 0.50 44.91 82 ALA B N 1
ATOM 825 C CA A ALA B 1 56 ? 31.074 41.047 13.056 0.50 57.91 82 ALA B CA 1
ATOM 826 C CA B ALA B 1 56 ? 31.232 40.844 13.221 0.50 46.56 82 ALA B CA 1
ATOM 827 C C A ALA B 1 56 ? 31.464 41.834 11.799 0.50 68.69 82 ALA B C 1
ATOM 828 C C B ALA B 1 56 ? 31.551 41.706 11.998 0.50 55.21 82 ALA B C 1
ATOM 829 O O A ALA B 1 56 ? 31.565 43.082 11.874 0.50 71.48 82 ALA B O 1
ATOM 830 O O B ALA B 1 56 ? 31.919 42.881 12.198 0.50 58.34 82 ALA B O 1
ATOM 833 N N A VAL B 1 57 ? 31.625 41.123 10.673 0.50 68.70 83 VAL B N 1
ATOM 834 N N B VAL B 1 57 ? 31.402 41.157 10.790 0.50 55.87 83 VAL B N 1
ATOM 835 C CA A VAL B 1 57 ? 32.024 41.740 9.368 0.50 62.07 83 VAL B CA 1
ATOM 836 C CA B VAL B 1 57 ? 31.718 41.937 9.554 0.50 52.90 83 VAL B CA 1
ATOM 837 C C A VAL B 1 57 ? 30.947 41.446 8.316 0.50 63.64 83 VAL B C 1
ATOM 838 C C B VAL B 1 57 ? 30.653 41.656 8.496 0.50 53.22 83 VAL B C 1
ATOM 839 O O A VAL B 1 57 ? 31.300 40.863 7.269 0.50 65.70 83 VAL B O 1
ATOM 840 O O B VAL B 1 57 ? 31.039 41.196 7.404 0.50 57.50 83 VAL B O 1
ATOM 847 N N A LYS B 1 58 ? 29.690 41.816 8.580 0.50 59.42 84 LYS B N 1
ATOM 848 N N B LYS B 1 58 ? 29.379 41.941 8.775 0.50 44.18 84 LYS B N 1
ATOM 849 C CA A LYS B 1 58 ? 28.597 41.566 7.601 0.50 58.85 84 LYS B CA 1
ATOM 850 C CA B LYS B 1 58 ? 28.385 41.592 7.728 0.50 44.26 84 LYS B CA 1
ATOM 851 C C A LYS B 1 58 ? 27.672 42.770 7.482 0.50 50.36 84 LYS B C 1
ATOM 852 C C B LYS B 1 58 ? 27.459 42.768 7.432 0.50 40.15 84 LYS B C 1
ATOM 853 O O A LYS B 1 58 ? 27.534 43.517 8.451 0.50 51.80 84 LYS B O 1
ATOM 854 O O B LYS B 1 58 ? 27.275 43.627 8.300 0.50 39.84 84 LYS B O 1
ATOM 865 N N A ASP B 1 59 ? 27.000 42.858 6.333 0.50 49.28 85 ASP B N 1
ATOM 866 N N B ASP B 1 59 ? 26.861 42.744 6.241 0.50 40.53 85 ASP B N 1
ATOM 867 C CA A ASP B 1 59 ? 26.029 43.936 6.029 0.50 48.15 85 ASP B CA 1
ATOM 868 C CA B ASP B 1 59 ? 25.888 43.772 5.809 0.50 42.19 85 ASP B CA 1
ATOM 869 C C A ASP B 1 59 ? 24.633 43.510 6.515 0.50 41.13 85 ASP B C 1
ATOM 870 C C B ASP B 1 59 ? 24.553 43.497 6.497 0.50 38.70 85 ASP B C 1
ATOM 871 O O A ASP B 1 59 ? 23.679 43.542 5.717 0.50 43.85 85 ASP B O 1
ATOM 872 O O B ASP B 1 59 ? 23.532 43.612 5.781 0.50 45.03 85 ASP B O 1
ATOM 881 N N . VAL B 1 60 ? 24.555 43.109 7.782 1.00 31.86 86 VAL B N 1
ATOM 882 C CA . VAL B 1 60 ? 23.247 42.799 8.451 1.00 28.56 86 VAL B CA 1
ATOM 883 C C . VAL B 1 60 ? 23.249 43.358 9.875 1.00 26.19 86 VAL B C 1
ATOM 884 O O . VAL B 1 60 ? 24.223 43.137 10.592 1.00 31.33 86 VAL B O 1
ATOM 888 N N . SER B 1 61 ? 22.179 44.078 10.250 1.00 27.94 87 SER B N 1
ATOM 889 C CA . SER B 1 61 ? 22.062 44.642 11.623 1.00 32.14 87 SER B CA 1
ATOM 890 C C . SER B 1 61 ? 21.767 43.527 12.625 1.00 29.53 87 SER B C 1
ATOM 891 O O . SER B 1 61 ? 21.413 42.426 12.202 1.00 24.94 87 SER B O 1
ATOM 894 N N . GLN B 1 62 ? 21.874 43.828 13.921 1.00 31.17 88 GLN B N 1
ATOM 895 C CA . GLN B 1 62 ? 21.649 42.793 14.955 1.00 29.00 88 GLN B CA 1
ATOM 896 C C . GLN B 1 62 ? 20.181 42.378 14.927 1.00 28.29 88 GLN B C 1
ATOM 897 O O . GLN B 1 62 ? 19.926 41.178 15.055 1.00 28.69 88 GLN B O 1
ATOM 903 N N . LYS B 1 63 ? 19.271 43.337 14.727 1.00 27.74 89 LYS B N 1
ATOM 904 C CA . LYS B 1 63 ? 17.819 42.982 14.742 1.00 36.13 89 LYS B CA 1
ATOM 905 C C . LYS B 1 63 ? 17.474 42.241 13.454 1.00 31.92 89 LYS B C 1
ATOM 906 O O . LYS B 1 63 ? 16.629 41.344 13.520 1.00 35.32 89 LYS B O 1
ATOM 912 N N . ASP B 1 64 ? 18.108 42.589 12.332 1.00 32.84 90 ASP B N 1
ATOM 913 C CA . ASP B 1 64 ? 17.809 41.876 11.064 1.00 28.86 90 ASP B CA 1
ATOM 914 C C . ASP B 1 64 ? 18.358 40.456 11.178 1.00 30.89 90 ASP B C 1
ATOM 915 O O . ASP B 1 64 ? 17.720 39.540 10.678 1.00 30.11 90 ASP B O 1
ATOM 920 N N . LEU B 1 65 ? 19.492 40.286 11.855 1.00 28.62 91 LEU B N 1
ATOM 921 C CA . LEU B 1 65 ? 20.082 38.940 11.997 1.00 29.11 91 LEU B CA 1
ATOM 922 C C . LEU B 1 65 ? 19.165 38.104 12.887 1.00 25.67 91 LEU B C 1
ATOM 923 O O . LEU B 1 65 ? 18.873 36.969 12.515 1.00 25.37 91 LEU B O 1
ATOM 928 N N A GLU B 1 66 ? 18.674 38.682 13.985 0.50 30.69 92 GLU B N 1
ATOM 929 N N B GLU B 1 66 ? 18.674 38.685 13.984 0.50 30.58 92 GLU B N 1
ATOM 930 C CA A GLU B 1 66 ? 17.782 37.934 14.907 0.50 35.15 92 GLU B CA 1
ATOM 931 C CA B GLU B 1 66 ? 17.780 37.944 14.912 0.50 35.02 92 GLU B CA 1
ATOM 932 C C A GLU B 1 66 ? 16.482 37.561 14.185 0.50 34.29 92 GLU B C 1
ATOM 933 C C B GLU B 1 66 ? 16.482 37.565 14.186 0.50 34.14 92 GLU B C 1
ATOM 934 O O A GLU B 1 66 ? 16.034 36.406 14.373 0.50 39.11 92 GLU B O 1
ATOM 935 O O B GLU B 1 66 ? 16.035 36.410 14.368 0.50 38.68 92 GLU B O 1
ATOM 946 N N . GLU B 1 67 ? 15.936 38.481 13.376 1.00 29.09 93 GLU B N 1
ATOM 947 C CA . GLU B 1 67 ? 14.660 38.233 12.652 1.00 27.98 93 GLU B CA 1
ATOM 948 C C . GLU B 1 67 ? 14.900 37.178 11.557 1.00 26.14 93 GLU B C 1
ATOM 949 O O . GLU B 1 67 ? 13.995 36.347 11.304 1.00 26.18 93 GLU B O 1
ATOM 955 N N . THR B 1 68 ? 16.039 37.263 10.880 1.00 22.34 94 THR B N 1
ATOM 956 C CA . THR B 1 68 ? 16.420 36.284 9.828 1.00 24.89 94 THR B CA 1
ATOM 957 C C . THR B 1 68 ? 16.578 34.889 10.450 1.00 30.68 94 THR B C 1
ATOM 958 O O . THR B 1 68 ? 16.077 33.937 9.858 1.00 23.60 94 THR B O 1
ATOM 962 N N . ILE B 1 69 ? 17.262 34.781 11.595 1.00 26.18 95 ILE B N 1
ATOM 963 C CA . ILE B 1 69 ? 17.411 33.467 12.278 1.00 30.57 95 ILE B CA 1
ATOM 964 C C . ILE B 1 69 ? 16.021 32.936 12.641 1.00 31.94 95 ILE B C 1
ATOM 965 O O . ILE B 1 69 ? 15.797 31.708 12.454 1.00 36.75 95 ILE B O 1
ATOM 970 N N . LYS B 1 70 ? 15.105 33.799 13.088 1.00 30.42 96 LYS B N 1
ATOM 971 C CA . LYS B 1 70 ? 13.733 33.310 13.416 1.00 35.83 96 LYS B CA 1
ATOM 972 C C . LYS B 1 70 ? 13.102 32.690 12.162 1.00 33.82 96 LYS B C 1
ATOM 973 O O . LYS B 1 70 ? 12.540 31.570 12.293 1.00 35.00 96 LYS B O 1
ATOM 979 N N . LYS B 1 71 ? 13.195 33.380 11.011 1.00 26.69 97 LYS B N 1
ATOM 980 C CA . LYS B 1 71 ? 12.605 32.842 9.751 1.00 26.98 97 LYS B CA 1
ATOM 981 C C . LYS B 1 71 ? 13.303 31.527 9.378 1.00 27.07 97 LYS B C 1
ATOM 982 O O . LYS B 1 71 ? 12.624 30.570 8.939 1.00 29.52 97 LYS B O 1
ATOM 996 N N . GLU B 1 73 ? 14.569 29.293 11.404 1.00 21.84 99 GLU B N 1
ATOM 997 C CA . GLU B 1 73 ? 14.040 28.225 12.303 1.00 25.32 99 GLU B CA 1
ATOM 998 C C . GLU B 1 73 ? 12.701 27.687 11.777 1.00 23.33 99 GLU B C 1
ATOM 999 O O . GLU B 1 73 ? 12.465 26.468 11.907 1.00 24.87 99 GLU B O 1
ATOM 1005 N N A GLN B 1 74 ? 11.866 28.552 11.206 0.50 22.98 100 GLN B N 1
ATOM 1006 N N B GLN B 1 74 ? 11.859 28.552 11.210 0.50 24.52 100 GLN B N 1
ATOM 1007 C CA A GLN B 1 74 ? 10.573 28.106 10.609 0.50 26.90 100 GLN B CA 1
ATOM 1008 C CA B GLN B 1 74 ? 10.570 28.129 10.589 0.50 29.59 100 GLN B CA 1
ATOM 1009 C C A GLN B 1 74 ? 10.874 27.235 9.368 0.50 30.99 100 GLN B C 1
ATOM 1010 C C B GLN B 1 74 ? 10.874 27.236 9.370 0.50 32.81 100 GLN B C 1
ATOM 1011 O O A GLN B 1 74 ? 10.205 26.175 9.179 0.50 29.37 100 GLN B O 1
ATOM 1012 O O B GLN B 1 74 ? 10.206 26.181 9.195 0.50 31.74 100 GLN B O 1
ATOM 1023 N N . GLU B 1 75 ? 11.885 27.609 8.583 1.00 28.93 101 GLU B N 1
ATOM 1024 C CA . GLU B 1 75 ? 12.260 26.821 7.372 1.00 26.49 101 GLU B CA 1
ATOM 1025 C C . GLU B 1 75 ? 12.888 25.485 7.798 1.00 20.28 101 GLU B C 1
ATOM 1026 O O . GLU B 1 75 ? 12.655 24.472 7.130 1.00 17.78 101 GLU B O 1
ATOM 1032 N N . LEU B 1 76 ? 13.648 25.483 8.899 1.00 20.88 102 LEU B N 1
ATOM 1033 C CA . LEU B 1 76 ? 14.280 24.247 9.398 1.00 18.48 102 LEU B CA 1
ATOM 1034 C C . LEU B 1 76 ? 13.181 23.217 9.678 1.00 22.66 102 LEU B C 1
ATOM 1035 O O . LEU B 1 76 ? 13.340 22.064 9.287 1.00 25.03 102 LEU B O 1
ATOM 1040 N N . GLU B 1 77 ? 12.112 23.652 10.347 1.00 28.60 103 GLU B N 1
ATOM 1041 C CA . GLU B 1 77 ? 10.982 22.740 10.677 1.00 31.50 103 GLU B CA 1
ATOM 1042 C C . GLU B 1 77 ? 10.340 22.247 9.370 1.00 24.41 103 GLU B C 1
ATOM 1043 O O . GLU B 1 77 ? 9.927 21.068 9.326 1.00 24.69 103 GLU B O 1
ATOM 1049 N N . LYS B 1 78 ? 10.291 23.100 8.341 1.00 23.97 104 LYS B N 1
ATOM 1050 C CA . LYS B 1 78 ? 9.673 22.683 7.056 1.00 28.18 104 LYS B CA 1
ATOM 1051 C C . LYS B 1 78 ? 10.524 21.591 6.384 1.00 21.82 104 LYS B C 1
ATOM 1052 O O . LYS B 1 78 ? 9.955 20.785 5.590 1.00 19.73 104 LYS B O 1
ATOM 1058 N N . ILE B 1 79 ? 11.828 21.572 6.654 1.00 18.27 105 ILE B N 1
ATOM 1059 C CA . ILE B 1 79 ? 12.672 20.495 6.093 1.00 16.89 105 ILE B CA 1
ATOM 1060 C C . ILE B 1 79 ? 12.137 19.155 6.610 1.00 16.63 105 ILE B C 1
ATOM 1061 O O . ILE B 1 79 ? 11.939 18.248 5.813 1.00 18.14 105 ILE B O 1
ATOM 1066 N N . LYS B 1 80 ? 11.882 19.079 7.908 1.00 19.47 106 LYS B N 1
ATOM 1067 C CA . LYS B 1 80 ? 11.380 17.852 8.560 1.00 21.75 106 LYS B CA 1
ATOM 1068 C C . LYS B 1 80 ? 9.917 17.564 8.203 1.00 18.90 106 LYS B C 1
ATOM 1069 O O . LYS B 1 80 ? 9.605 16.399 7.890 1.00 18.72 106 LYS B O 1
ATOM 1075 N N . THR B 1 81 ? 9.050 18.577 8.280 1.00 18.51 107 THR B N 1
ATOM 1076 C CA . THR B 1 81 ? 7.581 18.357 8.071 1.00 22.63 107 THR B CA 1
ATOM 1077 C C . THR B 1 81 ? 7.110 18.420 6.611 1.00 20.33 107 THR B C 1
ATOM 1078 O O . THR B 1 81 ? 5.992 17.928 6.359 1.00 26.55 107 THR B O 1
ATOM 1082 N N . GLU B 1 82 ? 7.868 19.014 5.700 1.00 26.45 108 GLU B N 1
ATOM 1083 C CA . GLU B 1 82 ? 7.379 19.149 4.294 1.00 23.33 108 GLU B CA 1
ATOM 1084 C C . GLU B 1 82 ? 8.454 18.732 3.287 1.00 23.39 108 GLU B C 1
ATOM 1085 O O . GLU B 1 82 ? 8.184 18.786 2.081 1.00 26.70 108 GLU B O 1
ATOM 1091 N N . GLY B 1 83 ? 9.629 18.321 3.742 1.00 21.98 109 GLY B N 1
ATOM 1092 C CA . GLY B 1 83 ? 10.639 17.944 2.741 1.00 21.87 109 GLY B CA 1
ATOM 1093 C C . GLY B 1 83 ? 11.168 19.153 1.995 1.00 17.97 109 GLY B C 1
ATOM 1094 O O . GLY B 1 83 ? 11.718 18.972 0.896 1.00 23.09 109 GLY B O 1
ATOM 1095 N N . LEU B 1 84 ? 11.065 20.337 2.588 1.00 18.24 110 LEU B N 1
ATOM 1096 C CA . LEU B 1 84 ? 11.611 21.570 1.980 1.00 16.94 110 LEU B CA 1
ATOM 1097 C C . LEU B 1 84 ? 13.093 21.387 1.579 1.00 19.87 110 LEU B C 1
ATOM 1098 O O . LEU B 1 84 ? 13.892 20.897 2.378 1.00 16.81 110 LEU B O 1
ATOM 1103 N N . LYS B 1 85 ? 13.385 21.675 0.308 1.00 17.29 111 LYS B N 1
ATOM 1104 C CA . LYS B 1 85 ? 14.750 21.626 -0.248 1.00 21.45 111 LYS B CA 1
ATOM 1105 C C . LYS B 1 85 ? 15.325 23.053 -0.254 1.00 22.88 111 LYS B C 1
ATOM 1106 O O . LYS B 1 85 ? 14.818 23.912 -0.977 1.00 24.35 111 LYS B O 1
ATOM 1112 N N . ILE B 1 86 ? 16.262 23.323 0.655 1.00 20.82 112 ILE B N 1
ATOM 1113 C CA . ILE B 1 86 ? 16.954 24.632 0.748 1.00 19.48 112 ILE B CA 1
ATOM 1114 C C . ILE B 1 86 ? 18.316 24.451 0.071 1.00 20.96 112 ILE B C 1
ATOM 1115 O O . ILE B 1 86 ? 19.096 23.626 0.520 1.00 16.97 112 ILE B O 1
ATOM 1128 N N . LYS B 1 88 ? 22.085 25.041 -0.856 1.00 20.96 114 LYS B N 1
ATOM 1129 C CA . LYS B 1 88 ? 23.308 25.613 -0.246 1.00 22.07 114 LYS B CA 1
ATOM 1130 C C . LYS B 1 88 ? 23.923 26.576 -1.260 1.00 21.61 114 LYS B C 1
ATOM 1131 O O . LYS B 1 88 ? 23.706 26.404 -2.465 1.00 19.49 114 LYS B O 1
ATOM 1137 N N . PRO B 1 89 ? 24.766 27.548 -0.846 1.00 23.47 115 PRO B N 1
ATOM 1138 C CA . PRO B 1 89 ? 25.435 28.440 -1.785 1.00 27.94 115 PRO B CA 1
ATOM 1139 C C . PRO B 1 89 ? 26.193 27.621 -2.838 1.00 23.48 115 PRO B C 1
ATOM 1140 O O . PRO B 1 89 ? 26.697 26.545 -2.488 1.00 27.92 115 PRO B O 1
ATOM 1144 N N . ILE B 1 90 ? 26.231 28.082 -4.087 1.00 24.72 116 ILE B N 1
ATOM 1145 C CA . ILE B 1 90 ? 26.951 27.267 -5.107 1.00 28.45 116 ILE B CA 1
ATOM 1146 C C . ILE B 1 90 ? 28.449 27.528 -4.943 1.00 33.75 116 ILE B C 1
ATOM 1147 O O . ILE B 1 90 ? 28.805 28.679 -4.766 1.00 41.23 116 ILE B O 1
ATOM 1152 N N . THR B 1 91 ? 29.251 26.465 -4.917 1.00 46.06 117 THR B N 1
ATOM 1153 C CA . THR B 1 91 ? 30.714 26.585 -4.672 1.00 56.24 117 THR B CA 1
ATOM 1154 C C . THR B 1 91 ? 31.481 25.606 -5.562 1.00 56.89 117 THR B C 1
ATOM 1155 O O . THR B 1 91 ? 30.824 24.758 -6.198 1.00 67.61 117 THR B O 1
ATOM 1159 N N . ILE B 1 92 ? 32.823 25.695 -5.539 1.00 57.02 118 ILE B N 1
ATOM 1160 C CA . ILE B 1 92 ? 33.751 24.833 -6.338 1.00 58.07 118 ILE B CA 1
ATOM 1161 C C . ILE B 1 92 ? 32.980 24.126 -7.456 1.00 57.82 118 ILE B C 1
ATOM 1162 O O . ILE B 1 92 ? 33.236 22.948 -7.705 1.00 67.95 118 ILE B O 1
ATOM 1167 N N . GLY C 1 31 ? 23.009 -15.044 46.699 1.00 49.02 57 GLY C N 1
ATOM 1168 C CA . GLY C 1 31 ? 23.655 -13.728 47.011 1.00 46.65 57 GLY C CA 1
ATOM 1169 C C . GLY C 1 31 ? 22.790 -12.543 46.605 1.00 34.99 57 GLY C C 1
ATOM 1170 O O . GLY C 1 31 ? 21.577 -12.586 46.861 1.00 34.75 57 GLY C O 1
ATOM 1171 N N . VAL C 1 32 ? 23.395 -11.555 45.950 1.00 25.28 58 VAL C N 1
ATOM 1172 C CA . VAL C 1 32 ? 22.674 -10.338 45.499 1.00 34.01 58 VAL C CA 1
ATOM 1173 C C . VAL C 1 32 ? 21.766 -10.734 44.346 1.00 32.81 58 VAL C C 1
ATOM 1174 O O . VAL C 1 32 ? 22.212 -11.485 43.480 1.00 36.85 58 VAL C O 1
ATOM 1178 N N . GLU C 1 33 ? 20.518 -10.281 44.408 1.00 21.33 59 GLU C N 1
ATOM 1179 C CA . GLU C 1 33 ? 19.502 -10.579 43.377 1.00 25.98 59 GLU C CA 1
ATOM 1180 C C . GLU C 1 33 ? 20.085 -10.027 42.079 1.00 24.49 59 GLU C C 1
ATOM 1181 O O . GLU C 1 33 ? 20.333 -8.839 42.049 1.00 22.52 59 GLU C O 1
ATOM 1187 N N . HIS C 1 34 ? 20.332 -10.872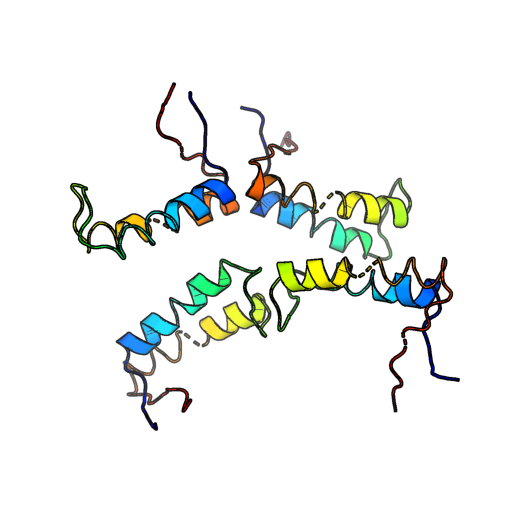 41.080 1.00 22.35 60 HIS C N 1
ATOM 1188 C CA . HIS C 1 34 ? 20.928 -10.324 39.843 1.00 22.01 60 HIS C CA 1
ATOM 1189 C C . HIS C 1 34 ? 20.179 -10.873 38.645 1.00 22.16 60 HIS C C 1
ATOM 1190 O O . HIS C 1 34 ? 19.471 -11.894 38.765 1.00 22.09 60 HIS C O 1
ATOM 1197 N N . TYR C 1 35 ? 20.310 -10.148 37.544 1.00 21.94 61 TYR C N 1
ATOM 1198 C CA . TYR C 1 35 ? 19.609 -10.520 36.305 1.00 21.87 61 TYR C CA 1
ATOM 1199 C C . TYR C 1 35 ? 20.197 -11.763 35.641 1.00 23.52 61 TYR C C 1
ATOM 1200 O O . TYR C 1 35 ? 21.405 -12.016 35.721 1.00 23.98 61 TYR C O 1
ATOM 1209 N N . THR C 1 36 ? 19.327 -12.461 34.935 1.00 21.86 62 THR C N 1
ATOM 1210 C CA . THR C 1 36 ? 19.769 -13.553 34.042 1.00 24.54 62 THR C CA 1
ATOM 1211 C C . THR C 1 36 ? 20.005 -12.851 32.705 1.00 21.30 62 THR C C 1
ATOM 1212 O O . THR C 1 36 ? 19.537 -11.707 32.542 1.00 18.88 62 THR C O 1
ATOM 1216 N N . TYR C 1 37 ? 20.771 -13.478 31.829 1.00 22.66 63 TYR C N 1
ATOM 1217 C CA . TYR C 1 37 ? 20.986 -12.885 30.492 1.00 22.18 63 TYR C CA 1
ATOM 1218 C C . TYR C 1 37 ? 19.624 -12.607 29.839 1.00 19.17 63 TYR C C 1
ATOM 1219 O O . TYR C 1 37 ? 19.394 -11.516 29.302 1.00 22.05 63 TYR C O 1
ATOM 1228 N N . GLU C 1 38 ? 18.724 -13.584 29.879 1.00 23.60 64 GLU C N 1
ATOM 1229 C CA . GLU C 1 38 ? 17.413 -13.445 29.180 1.00 23.67 64 GLU C CA 1
ATOM 1230 C C . GLU C 1 38 ? 16.608 -12.279 29.774 1.00 21.88 64 GLU C C 1
ATOM 1231 O O . GLU C 1 38 ? 16.009 -11.531 29.001 1.00 22.77 64 GLU C O 1
ATOM 1237 N N . GLU C 1 39 ? 16.597 -12.170 31.104 1.00 20.99 65 GLU C N 1
ATOM 1238 C CA . GLU C 1 39 ? 15.846 -11.101 31.792 1.00 21.25 65 GLU C CA 1
ATOM 1239 C C . GLU C 1 39 ? 16.432 -9.738 31.433 1.00 22.40 65 GLU C C 1
ATOM 1240 O O . GLU C 1 39 ? 15.664 -8.805 31.158 1.00 24.30 65 GLU C O 1
ATOM 1246 N N . TYR C 1 40 ? 17.753 -9.620 31.417 1.00 21.31 66 TYR C N 1
ATOM 1247 C CA . TYR C 1 40 ? 18.343 -8.286 31.143 1.00 21.01 66 TYR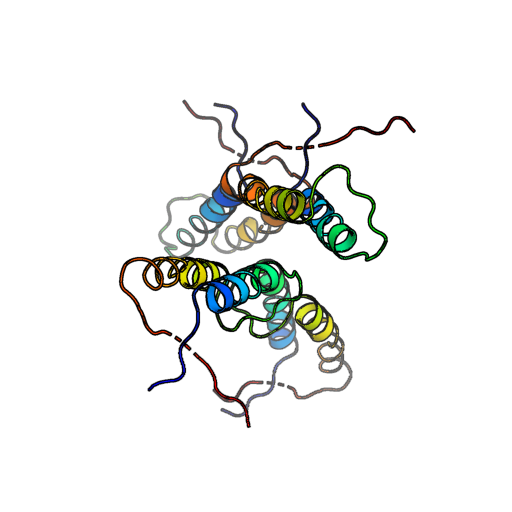 C CA 1
ATOM 1248 C C . TYR C 1 40 ? 18.162 -7.940 29.660 1.00 20.11 66 TYR C C 1
ATOM 1249 O O . TYR C 1 40 ? 17.942 -6.755 29.326 1.00 19.78 66 TYR C O 1
ATOM 1258 N N . ALA C 1 41 ? 18.283 -8.946 28.793 1.00 22.03 67 ALA C N 1
ATOM 1259 C CA . ALA C 1 41 ? 18.033 -8.687 27.354 1.00 21.01 67 ALA C CA 1
ATOM 1260 C C . ALA C 1 41 ? 16.604 -8.158 27.190 1.00 23.03 67 ALA C C 1
ATOM 1261 O O . ALA C 1 41 ? 16.428 -7.179 26.434 1.00 20.38 67 ALA C O 1
ATOM 1263 N N . LYS C 1 42 ? 15.645 -8.736 27.930 1.00 25.72 68 LYS C N 1
ATOM 1264 C CA . LYS C 1 42 ? 14.225 -8.294 27.818 1.00 26.04 68 LYS C CA 1
ATOM 1265 C C . LYS C 1 42 ? 14.086 -6.866 28.355 1.00 25.37 68 LYS C C 1
ATOM 1266 O O . LYS C 1 42 ? 13.347 -6.057 27.746 1.00 20.58 68 LYS C O 1
ATOM 1272 N N . HIS C 1 43 ? 14.741 -6.588 29.487 1.00 20.34 69 HIS C N 1
ATOM 1273 C CA . HIS C 1 43 ? 14.696 -5.230 30.081 1.00 23.67 69 HIS C CA 1
ATOM 1274 C C . HIS C 1 43 ? 15.228 -4.193 29.086 1.00 29.75 69 HIS C C 1
ATOM 1275 O O . HIS C 1 43 ? 14.550 -3.128 28.917 1.00 24.95 69 HIS C O 1
ATOM 1282 N N . ILE C 1 44 ? 16.348 -4.511 28.406 1.00 22.68 70 ILE C N 1
ATOM 1283 C CA . ILE C 1 44 ? 16.950 -3.584 27.412 1.00 21.38 70 ILE C CA 1
ATOM 1284 C C . ILE C 1 44 ? 15.964 -3.347 26.276 1.00 25.07 70 ILE C C 1
ATOM 1285 O O . ILE C 1 44 ? 15.830 -2.200 25.871 1.00 24.10 70 ILE C O 1
ATOM 1290 N N A GLN C 1 45 ? 15.276 -4.399 25.815 0.50 27.01 71 GLN C N 1
ATOM 1291 N N B GLN C 1 45 ? 15.282 -4.397 25.805 0.50 27.23 71 GLN C N 1
ATOM 1292 C CA A GLN C 1 45 ? 14.327 -4.257 24.672 0.50 26.52 71 GLN C CA 1
ATOM 1293 C CA B GLN C 1 45 ? 14.323 -4.223 24.677 0.50 26.71 71 GLN C CA 1
ATOM 1294 C C A GLN C 1 45 ? 13.129 -3.414 25.120 0.50 25.08 71 GLN C C 1
ATOM 1295 C C B GLN C 1 45 ? 13.122 -3.391 25.137 0.50 24.98 71 GLN C C 1
ATOM 1296 O O A GLN C 1 45 ? 12.635 -2.623 24.302 0.50 28.30 71 GLN C O 1
ATOM 1297 O O B GLN C 1 45 ? 12.615 -2.605 24.321 0.50 28.00 71 GLN C O 1
ATOM 1308 N N A GLU C 1 46 ? 12.684 -3.573 26.367 0.50 23.07 72 GLU C N 1
ATOM 1309 N N B GLU C 1 46 ? 12.666 -3.565 26.376 0.50 22.98 72 GLU C N 1
ATOM 1310 C CA A GLU C 1 46 ? 11.532 -2.782 26.872 0.50 24.09 72 GLU C CA 1
ATOM 1311 C CA B GLU C 1 46 ? 11.503 -2.752 26.812 0.50 23.96 72 GLU C CA 1
ATOM 1312 C C A GLU C 1 46 ? 11.955 -1.309 26.907 0.50 25.14 72 GLU C C 1
ATOM 1313 C C B GLU C 1 46 ? 11.955 -1.292 26.891 0.50 25.04 72 GLU C C 1
ATOM 1314 O O A GLU C 1 46 ? 11.121 -0.446 26.553 0.50 23.36 72 GLU C O 1
ATOM 1315 O O B GLU C 1 46 ? 11.140 -0.420 26.562 0.50 22.83 72 GLU C O 1
ATOM 1326 N N . LEU C 1 47 ? 13.218 -1.035 27.274 1.00 24.54 73 LEU C N 1
ATOM 1327 C CA . LEU C 1 47 ? 13.733 0.358 27.336 1.00 24.94 73 LEU C CA 1
ATOM 1328 C C . LEU C 1 47 ? 13.870 0.906 25.912 1.00 22.26 73 LEU C C 1
ATOM 1329 O O . LEU C 1 47 ? 13.640 2.122 25.723 1.00 21.93 73 LEU C O 1
ATOM 1334 N N . LYS C 1 48 ? 14.299 0.062 24.980 1.00 25.16 74 LYS C N 1
ATOM 1335 C CA . LYS C 1 48 ? 14.472 0.519 23.579 1.00 28.99 74 LYS C CA 1
ATOM 1336 C C . LYS C 1 48 ? 13.097 0.857 23.024 1.00 29.38 74 LYS C C 1
ATOM 1337 O O . LYS C 1 48 ? 12.984 1.903 22.355 1.00 30.52 74 LYS C O 1
ATOM 1343 N N . ASP C 1 49 ? 12.112 0.015 23.317 1.00 26.84 75 ASP C N 1
ATOM 1344 C CA . ASP C 1 49 ? 10.733 0.259 22.813 1.00 31.38 75 ASP C CA 1
ATOM 1345 C C . ASP C 1 49 ? 10.201 1.553 23.429 1.00 30.18 75 ASP C C 1
ATOM 1346 O O . ASP C 1 49 ? 9.634 2.383 22.680 1.00 35.49 75 ASP C O 1
ATOM 1351 N N . TYR C 1 50 ? 10.468 1.753 24.718 1.00 25.38 76 TYR C N 1
ATOM 1352 C CA . TYR C 1 50 ? 9.955 2.958 25.410 1.00 31.60 76 TYR C CA 1
ATOM 1353 C C . TYR C 1 50 ? 10.630 4.206 24.843 1.00 28.72 76 TYR C C 1
ATOM 1354 O O . TYR C 1 50 ? 9.917 5.205 24.548 1.00 31.81 76 TYR C O 1
ATOM 1363 N N . ALA C 1 51 ? 11.927 4.138 24.596 1.00 28.78 77 ALA C N 1
ATOM 1364 C CA . ALA C 1 51 ? 12.677 5.307 24.066 1.00 31.33 77 ALA C CA 1
ATOM 1365 C C . ALA C 1 51 ? 12.104 5.729 22.711 1.00 29.78 77 ALA C C 1
ATOM 1366 O O . ALA C 1 51 ? 12.270 6.907 22.364 1.00 26.25 77 ALA C O 1
ATOM 1368 N N . LYS C 1 52 ? 11.512 4.784 21.972 1.00 26.98 78 LYS C N 1
ATOM 1369 C CA . LYS C 1 52 ? 10.973 5.123 20.619 1.00 29.88 78 LYS C CA 1
ATOM 1370 C C . LYS C 1 52 ? 9.483 5.447 20.697 1.00 32.10 78 LYS C C 1
ATOM 1371 O O . LYS C 1 52 ? 8.878 5.739 19.641 1.00 36.36 78 LYS C O 1
ATOM 1377 N N . ASP C 1 53 ? 8.894 5.361 21.885 1.00 28.06 79 ASP C N 1
ATOM 1378 C CA . ASP C 1 53 ? 7.442 5.658 22.044 1.00 32.29 79 ASP C CA 1
ATOM 1379 C C . ASP C 1 53 ? 7.307 7.166 21.881 1.00 32.87 79 ASP C C 1
ATOM 1380 O O . ASP C 1 53 ? 7.949 7.918 22.622 1.00 29.08 79 ASP C O 1
ATOM 1385 N N . PRO C 1 54 ? 6.527 7.674 20.895 1.00 30.68 80 PRO C N 1
ATOM 1386 C CA . PRO C 1 54 ? 6.378 9.119 20.726 1.00 31.56 80 PRO C CA 1
ATOM 1387 C C . PRO C 1 54 ? 5.936 9.815 22.022 1.00 37.58 80 PRO C C 1
ATOM 1388 O O . PRO C 1 54 ? 6.391 10.929 22.251 1.00 51.23 80 PRO C O 1
ATOM 1392 N N . ASN C 1 55 ? 5.125 9.146 22.852 1.00 30.16 81 ASN C N 1
ATOM 1393 C CA . ASN C 1 55 ? 4.681 9.762 24.134 1.00 29.22 81 ASN C CA 1
ATOM 1394 C C . ASN C 1 55 ? 5.605 9.398 25.303 1.00 29.71 81 ASN C C 1
ATOM 1395 O O . ASN C 1 55 ? 5.141 9.538 26.437 1.00 25.26 81 ASN C O 1
ATOM 1400 N N . ALA C 1 56 ? 6.855 9.001 25.033 1.00 26.97 82 ALA C N 1
ATOM 1401 C CA . ALA C 1 56 ? 7.815 8.667 26.118 1.00 25.34 82 ALA C CA 1
ATOM 1402 C C . ALA C 1 56 ? 8.166 9.911 26.943 1.00 24.63 82 ALA C C 1
ATOM 1403 O O . ALA C 1 56 ? 8.391 10.982 26.354 1.00 26.87 82 ALA C O 1
ATOM 1405 N N . VAL C 1 57 ? 8.143 9.765 28.273 1.00 27.02 83 VAL C N 1
ATOM 1406 C CA . VAL C 1 57 ? 8.599 10.829 29.205 1.00 33.27 83 VAL C CA 1
ATOM 1407 C C . VAL C 1 57 ? 10.009 10.409 29.654 1.00 33.71 83 VAL C C 1
ATOM 1408 O O . VAL C 1 57 ? 10.161 9.239 30.042 1.00 25.40 83 VAL C O 1
ATOM 1412 N N . LYS C 1 58 ? 10.994 11.300 29.535 1.00 33.77 84 LYS C N 1
ATOM 1413 C CA . LYS C 1 58 ? 12.395 10.998 29.951 1.00 34.19 84 LYS C CA 1
ATOM 1414 C C . LYS C 1 58 ? 12.998 12.167 30.750 1.00 27.66 84 LYS C C 1
ATOM 1415 O O . LYS C 1 58 ? 12.721 13.312 30.400 1.00 26.35 84 LYS C O 1
ATOM 1421 N N . ASP C 1 59 ? 13.809 11.881 31.771 1.00 25.64 85 ASP C N 1
ATOM 1422 C CA . ASP C 1 59 ? 14.445 12.966 32.568 1.00 27.65 85 ASP C CA 1
ATOM 1423 C C . ASP C 1 59 ? 15.863 13.225 32.030 1.00 26.48 85 ASP C C 1
ATOM 1424 O O . ASP C 1 59 ? 16.611 13.948 32.676 1.00 26.37 85 ASP C O 1
ATOM 1429 N N . VAL C 1 60 ? 16.192 12.652 30.869 1.00 21.45 86 VAL C N 1
ATOM 1430 C CA . VAL C 1 60 ? 17.489 12.857 30.182 1.00 27.24 86 VAL C CA 1
ATOM 1431 C C . VAL C 1 60 ? 17.180 13.004 28.685 1.00 26.75 86 VAL C C 1
ATOM 1432 O O . VAL C 1 60 ? 16.040 12.736 28.301 1.00 25.01 86 VAL C O 1
ATOM 1436 N N . SER C 1 61 ? 18.167 13.446 27.909 1.00 31.10 87 SER C N 1
ATOM 1437 C CA . SER C 1 61 ? 18.002 13.645 26.443 1.00 24.48 87 SER C CA 1
ATOM 1438 C C . SER C 1 61 ? 17.895 12.303 25.726 1.00 33.62 87 SER C C 1
ATOM 1439 O O . SER C 1 61 ? 18.216 11.235 26.321 1.00 36.92 87 SER C O 1
ATOM 1442 N N . GLN C 1 62 ? 17.513 12.365 24.453 1.00 28.93 88 GLN C N 1
ATOM 1443 C CA . GLN C 1 62 ? 17.391 11.137 23.640 1.00 31.54 88 GLN C CA 1
ATOM 1444 C C . GLN C 1 62 ? 18.782 10.531 23.467 1.00 34.21 88 GLN C C 1
ATOM 1445 O O . GLN C 1 62 ? 18.875 9.316 23.519 1.00 30.16 88 GLN C O 1
ATOM 1451 N N . LYS C 1 63 ? 19.804 11.367 23.271 1.00 33.66 89 LYS C N 1
ATOM 1452 C CA . LYS C 1 63 ? 21.198 10.884 23.094 1.00 39.56 89 LYS C CA 1
ATOM 1453 C C . LYS C 1 63 ? 21.709 10.249 24.386 1.00 29.75 89 LYS C C 1
ATOM 1454 O O . LYS C 1 63 ? 22.410 9.268 24.277 1.00 28.57 89 LYS C O 1
ATOM 1460 N N . ASP C 1 64 ? 21.363 10.798 25.550 1.00 28.81 90 ASP C N 1
ATOM 1461 C CA . ASP C 1 64 ? 21.833 10.200 26.828 1.00 27.92 90 ASP C CA 1
ATOM 1462 C C . ASP C 1 64 ? 21.173 8.825 26.985 1.00 25.01 90 ASP C C 1
ATOM 1463 O O . ASP C 1 64 ? 21.847 7.889 27.429 1.00 25.73 90 ASP C O 1
ATOM 1468 N N . LEU C 1 65 ? 19.906 8.722 26.619 1.00 25.73 91 LEU C N 1
ATOM 1469 C CA . LEU C 1 65 ? 19.192 7.437 26.785 1.00 26.93 91 LEU C CA 1
ATOM 1470 C C . LEU C 1 65 ? 19.770 6.406 25.813 1.00 26.48 91 LEU C C 1
ATOM 1471 O O . LEU C 1 65 ? 20.034 5.253 26.232 1.00 21.76 91 LEU C O 1
ATOM 1476 N N . GLU C 1 66 ? 20.043 6.821 24.574 1.00 27.53 92 GLU C N 1
ATOM 1477 C CA . GLU C 1 66 ? 20.636 5.898 23.572 1.00 29.83 92 GLU C CA 1
ATOM 1478 C C . GLU C 1 66 ? 22.027 5.463 24.034 1.00 30.32 92 GLU C C 1
ATOM 1479 O O . GLU C 1 66 ? 22.357 4.317 23.810 1.00 25.46 92 GLU C O 1
ATOM 1485 N N . GLU C 1 67 ? 22.796 6.365 24.653 1.00 31.13 93 GLU C N 1
ATOM 1486 C CA . GLU C 1 67 ? 24.154 6.093 25.192 1.00 28.55 93 GLU C CA 1
ATOM 1487 C C . GLU C 1 67 ? 24.049 5.088 26.351 1.00 27.29 93 GLU C C 1
ATOM 1488 O O . GLU C 1 67 ? 24.907 4.188 26.442 1.00 26.93 93 GLU C O 1
ATOM 1494 N N . THR C 1 68 ? 23.077 5.292 27.242 1.00 22.07 94 THR C N 1
ATOM 1495 C CA . THR C 1 68 ? 22.846 4.352 28.377 1.00 24.67 94 THR C CA 1
ATOM 1496 C C . THR C 1 68 ? 22.448 2.966 27.835 1.00 18.90 94 THR C C 1
ATOM 1497 O O . THR C 1 68 ? 22.933 1.990 28.341 1.00 22.11 94 THR C O 1
ATOM 1501 N N . ILE C 1 69 ? 21.550 2.885 26.861 1.00 17.68 95 ILE C N 1
ATOM 1502 C CA . ILE C 1 69 ? 21.179 1.579 26.239 1.00 20.15 95 ILE C CA 1
ATOM 1503 C C . ILE C 1 69 ? 22.446 0.913 25.648 1.00 27.92 95 ILE C C 1
ATOM 1504 O O . ILE C 1 69 ? 22.626 -0.299 25.848 1.00 20.94 95 ILE C O 1
ATOM 1509 N N . LYS C 1 70 ? 23.333 1.681 24.994 1.00 26.07 96 LYS C N 1
ATOM 1510 C CA . LYS C 1 70 ? 24.567 1.080 24.440 1.00 26.15 96 LYS C CA 1
ATOM 1511 C C . LYS C 1 70 ? 25.380 0.481 25.589 1.00 25.62 96 LYS C C 1
ATOM 1512 O O . LYS C 1 70 ? 25.867 -0.625 25.408 1.00 23.09 96 LYS C O 1
ATOM 1518 N N . LYS C 1 71 ? 25.543 1.205 26.700 1.00 28.40 97 LYS C N 1
ATOM 1519 C CA . LYS C 1 71 ? 26.262 0.712 27.905 1.00 24.47 97 LYS C CA 1
ATOM 1520 C C . LYS C 1 71 ? 25.576 -0.560 28.421 1.00 22.06 97 LYS C C 1
ATOM 1521 O O . LYS C 1 71 ? 26.251 -1.498 28.790 1.00 23.18 97 LYS C O 1
ATOM 1535 N N . GLU C 1 73 ? 23.862 -2.771 26.696 1.00 19.28 99 GLU C N 1
ATOM 1536 C CA . GLU C 1 73 ? 24.193 -3.853 25.733 1.00 21.43 99 GLU C CA 1
ATOM 1537 C C . GLU C 1 73 ? 25.595 -4.412 26.018 1.00 23.85 99 GLU C C 1
ATOM 1538 O O . GLU C 1 73 ? 25.767 -5.645 25.905 1.00 19.94 99 GLU C O 1
ATOM 1544 N N A GLN C 1 74 ? 26.549 -3.553 26.406 0.45 23.93 100 GLN C N 1
ATOM 1545 N N B GLN C 1 74 ? 26.534 -3.543 26.392 0.55 24.76 100 GLN C N 1
ATOM 1546 C CA A GLN C 1 74 ? 27.923 -3.994 26.757 0.45 26.97 100 GLN C CA 1
ATOM 1547 C CA B GLN C 1 74 ? 27.906 -3.975 26.746 0.55 28.69 100 GLN C CA 1
ATOM 1548 C C A GLN C 1 74 ? 27.851 -4.848 28.031 0.45 27.23 100 GLN C C 1
ATOM 1549 C C B GLN C 1 74 ? 27.849 -4.833 28.020 0.55 28.16 100 GLN C C 1
ATOM 1550 O O A GLN C 1 74 ? 28.535 -5.877 28.090 0.45 24.13 100 GLN C O 1
ATOM 1551 O O B GLN C 1 74 ? 28.525 -5.872 28.046 0.55 23.64 100 GLN C O 1
ATOM 1562 N N . GLU C 1 75 ? 27.021 -4.443 28.998 1.00 30.36 101 GLU C N 1
ATOM 1563 C CA . GLU C 1 75 ? 26.888 -5.204 30.273 1.00 23.65 101 GLU C CA 1
ATOM 1564 C C . GLU C 1 75 ? 26.178 -6.533 30.016 1.00 26.23 101 GLU C C 1
ATOM 1565 O O . GLU C 1 75 ? 26.556 -7.533 30.651 1.00 23.56 101 GLU C O 1
ATOM 1571 N N . LEU C 1 76 ? 25.203 -6.548 29.103 1.00 24.16 102 LEU C N 1
ATOM 1572 C CA . LEU C 1 76 ? 24.496 -7.813 28.788 1.00 24.99 102 LEU C CA 1
ATOM 1573 C C . LEU C 1 76 ? 25.518 -8.849 28.306 1.00 22.65 102 LEU C C 1
ATOM 1574 O O . LEU C 1 76 ? 25.456 -10.012 28.731 1.00 22.30 102 LEU C O 1
ATOM 1579 N N A GLU C 1 77 ? 26.421 -8.426 27.420 0.50 22.52 103 GLU C N 1
ATOM 1580 N N B GLU C 1 77 ? 26.428 -8.425 27.425 0.50 22.82 103 GLU C N 1
ATOM 1581 C CA A GLU C 1 77 ? 27.448 -9.345 26.867 0.50 24.44 103 GLU C CA 1
ATOM 1582 C CA B GLU C 1 77 ? 27.445 -9.358 26.876 0.50 25.02 103 GLU C CA 1
ATOM 1583 C C A GLU C 1 77 ? 28.376 -9.794 28.007 0.50 22.01 103 GLU C C 1
ATOM 1584 C C B GLU C 1 77 ? 28.389 -9.782 28.014 0.50 22.86 103 GLU C C 1
ATOM 1585 O O A GLU C 1 77 ? 28.802 -10.960 27.993 0.50 20.95 103 GLU C O 1
ATOM 1586 O O B GLU C 1 77 ? 28.820 -10.941 27.996 0.50 22.85 103 GLU C O 1
ATOM 1597 N N A LYS C 1 78 ? 28.634 -8.918 28.974 0.50 22.88 104 LYS C N 1
ATOM 1598 N N B LYS C 1 78 ? 28.630 -8.910 28.994 0.50 24.11 104 LYS C N 1
ATOM 1599 C CA A LYS C 1 78 ? 29.519 -9.293 30.108 0.50 24.11 104 LYS C CA 1
ATOM 1600 C CA B LYS C 1 78 ? 29.517 -9.244 30.146 0.50 25.17 104 LYS C CA 1
ATOM 1601 C C A LYS C 1 78 ? 28.827 -10.342 30.987 0.50 23.33 104 LYS C C 1
ATOM 1602 C C B LYS C 1 78 ? 28.834 -10.331 30.994 0.50 23.88 104 LYS C C 1
ATOM 1603 O O A LYS C 1 78 ? 29.539 -11.101 31.660 0.50 19.87 104 LYS C O 1
ATOM 1604 O O B LYS C 1 78 ? 29.548 -11.095 31.661 0.50 20.35 104 LYS C O 1
ATOM 1615 N N . ILE C 1 79 ? 27.501 -10.368 31.014 1.00 21.23 105 ILE C N 1
ATOM 1616 C CA . ILE C 1 79 ? 26.798 -11.444 31.772 1.00 20.72 105 ILE C CA 1
ATOM 1617 C C . ILE C 1 79 ? 27.228 -12.792 31.180 1.00 20.02 105 ILE C C 1
ATOM 1618 O O . ILE C 1 79 ? 27.588 -13.679 31.930 1.00 20.14 105 ILE C O 1
ATOM 1623 N N . LYS C 1 80 ? 27.236 -12.891 29.855 1.00 19.62 106 LYS C N 1
ATOM 1624 C CA . LYS C 1 80 ? 27.571 -14.135 29.136 1.00 18.89 106 LYS C CA 1
ATOM 1625 C C . LYS C 1 80 ? 29.070 -14.427 29.185 1.00 23.38 106 LYS C C 1
ATOM 1626 O O . LYS C 1 80 ? 29.428 -15.602 29.466 1.00 25.46 106 LYS C O 1
ATOM 1632 N N . THR C 1 81 ? 29.901 -13.423 28.920 1.00 24.30 107 THR C N 1
ATOM 1633 C CA . THR C 1 81 ? 31.372 -13.637 28.804 1.00 31.96 107 THR C CA 1
ATOM 1634 C C . THR C 1 81 ? 32.142 -13.498 30.119 1.00 28.01 107 THR C C 1
ATOM 1635 O O . THR C 1 81 ? 33.295 -13.977 30.133 1.00 30.05 107 THR C O 1
ATOM 1639 N N . GLU C 1 82 ? 31.578 -12.879 31.163 1.00 31.18 108 GLU C N 1
ATOM 1640 C CA . GLU C 1 82 ? 32.359 -12.655 32.413 1.00 30.43 108 GLU C CA 1
ATOM 1641 C C . GLU C 1 82 ? 31.523 -12.975 33.658 1.00 27.35 108 GLU C C 1
ATOM 1642 O O . GLU C 1 82 ? 32.012 -12.732 34.778 1.00 28.86 108 GLU C O 1
ATOM 1648 N N . GLY C 1 83 ? 30.299 -13.466 33.493 1.00 21.72 109 GLY C N 1
ATOM 1649 C CA . GLY C 1 83 ? 29.466 -13.783 34.672 1.00 23.43 109 GLY C CA 1
ATOM 1650 C C . GLY C 1 83 ? 29.096 -12.542 35.464 1.00 23.38 109 GLY C C 1
ATOM 1651 O O . GLY C 1 83 ? 28.867 -12.642 36.697 1.00 26.11 109 GLY C O 1
ATOM 1652 N N . LEU C 1 84 ? 29.025 -11.398 34.789 1.00 28.10 110 LEU C N 1
ATOM 1653 C CA . LEU C 1 84 ? 28.667 -10.129 35.481 1.00 28.16 110 LEU C CA 1
ATOM 1654 C C . LEU C 1 84 ? 27.315 -10.276 36.188 1.00 25.08 110 LEU C C 1
ATOM 1655 O O . LEU C 1 84 ? 26.366 -10.832 35.588 1.00 21.14 110 LEU C O 1
ATOM 1660 N N . LYS C 1 85 ? 27.271 -9.909 37.471 1.00 25.92 111 LYS C N 1
ATOM 1661 C CA . LYS C 1 85 ? 26.003 -9.926 38.248 1.00 27.90 111 LYS C CA 1
ATOM 1662 C C . LYS C 1 85 ? 25.520 -8.478 38.328 1.00 27.05 111 LYS C C 1
ATOM 1663 O O . LYS C 1 85 ? 26.160 -7.674 39.028 1.00 31.81 111 LYS C O 1
ATOM 1669 N N . ILE C 1 86 ? 24.488 -8.155 37.551 1.00 24.24 112 ILE C N 1
ATOM 1670 C CA . ILE C 1 86 ? 23.838 -6.814 37.503 1.00 21.18 112 ILE C CA 1
ATOM 1671 C C . ILE C 1 86 ? 22.690 -6.881 38.500 1.00 25.93 112 ILE C C 1
ATOM 1672 O O . ILE C 1 86 ? 21.792 -7.713 38.300 1.00 18.24 112 ILE C O 1
ATOM 1685 N N . LYS C 1 88 ? 19.401 -6.702 40.383 1.00 25.14 114 LYS C N 1
ATOM 1686 C CA . LYS C 1 88 ? 18.012 -6.661 39.863 1.00 22.74 114 LYS C CA 1
ATOM 1687 C C . LYS C 1 88 ? 17.163 -5.904 40.875 1.00 26.21 114 LYS C C 1
ATOM 1688 O O . LYS C 1 88 ? 17.403 -6.024 42.072 1.00 28.38 114 LYS C O 1
ATOM 1694 N N . PRO C 1 89 ? 16.180 -5.091 40.444 1.00 23.86 115 PRO C N 1
ATOM 1695 C CA . PRO C 1 89 ? 15.351 -4.375 41.401 1.00 28.99 115 PRO C CA 1
ATOM 1696 C C . PRO C 1 89 ? 14.536 -5.383 42.226 1.00 31.59 115 PRO C C 1
ATOM 1697 O O . PRO C 1 89 ? 14.269 -6.477 41.735 1.00 32.44 115 PRO C O 1
ATOM 1701 N N . ILE C 1 90 ? 14.220 -5.034 43.470 1.00 27.91 116 ILE C N 1
ATOM 1702 C CA . ILE C 1 90 ? 13.303 -5.866 44.310 1.00 30.92 116 ILE C CA 1
ATOM 1703 C C . ILE C 1 90 ? 12.056 -5.022 44.580 1.00 27.87 116 ILE C C 1
ATOM 1704 O O . ILE C 1 90 ? 12.220 -3.830 44.872 1.00 28.97 116 ILE C O 1
ATOM 1709 N N . THR C 1 91 ? 10.851 -5.591 44.457 1.00 35.12 117 THR C N 1
ATOM 1710 C CA . THR C 1 91 ? 9.619 -4.806 44.783 1.00 44.02 117 THR C CA 1
ATOM 1711 C C . THR C 1 91 ? 9.024 -5.289 46.107 1.00 40.96 117 THR C C 1
ATOM 1712 O O . THR C 1 91 ? 9.408 -6.398 46.554 1.00 37.08 117 THR C O 1
ATOM 1716 N N . ILE C 1 92 ? 8.125 -4.481 46.696 1.00 48.12 118 ILE C N 1
ATOM 1717 C CA . ILE C 1 92 ? 7.487 -4.770 48.026 1.00 51.34 118 ILE C CA 1
ATOM 1718 C C . ILE C 1 92 ? 6.148 -5.487 47.805 1.00 48.54 118 ILE C C 1
ATOM 1719 O O . ILE C 1 92 ? 5.717 -5.718 46.678 1.00 52.28 118 ILE C O 1
ATOM 1724 N N . GLY D 1 31 ? 12.756 34.770 44.730 1.00 41.99 57 GLY D N 1
ATOM 1725 C CA . GLY D 1 31 ? 11.952 36.040 44.855 1.00 35.99 57 GLY D CA 1
ATOM 1726 C C . GLY D 1 31 ? 10.503 35.840 44.432 1.00 34.42 57 GLY D C 1
ATOM 1727 O O . GLY D 1 31 ? 10.265 35.114 43.450 1.00 38.22 57 GLY D O 1
ATOM 1728 N N . VAL D 1 32 ? 9.569 36.461 45.157 1.00 34.18 58 VAL D N 1
ATOM 1729 C CA . VAL D 1 32 ? 8.110 36.374 44.828 1.00 27.09 58 VAL D CA 1
ATOM 1730 C C . VAL D 1 32 ? 7.806 37.415 43.752 1.00 25.53 58 VAL D C 1
ATOM 1731 O O . VAL D 1 32 ? 7.823 38.637 44.062 1.00 27.32 58 VAL D O 1
ATOM 1735 N N . GLU D 1 33 ? 7.443 36.957 42.547 1.00 22.81 59 GLU D N 1
ATOM 1736 C CA . GLU D 1 33 ? 7.234 37.878 41.401 1.00 29.81 59 GLU D CA 1
ATOM 1737 C C . GLU D 1 33 ? 6.125 37.277 40.540 1.00 23.60 59 GLU D C 1
ATOM 1738 O O . GLU D 1 33 ? 5.989 36.039 40.529 1.00 26.32 59 GLU D O 1
ATOM 1744 N N . HIS D 1 34 ? 5.341 38.129 39.889 1.00 24.97 60 HIS D N 1
ATOM 1745 C CA . HIS D 1 34 ? 4.225 37.659 39.019 1.00 21.23 60 HIS D CA 1
ATOM 1746 C C . HIS D 1 34 ? 4.544 38.022 37.565 1.00 22.07 60 HIS D C 1
ATOM 1747 O O . HIS D 1 34 ? 5.145 39.081 37.364 1.00 23.38 60 HIS D O 1
ATOM 1754 N N . TYR D 1 35 ? 4.144 37.157 36.632 1.00 19.92 61 TYR D N 1
ATOM 1755 C CA . TYR D 1 35 ? 4.385 37.388 35.194 1.00 24.98 61 TYR D CA 1
ATOM 1756 C C . TYR D 1 35 ? 3.588 38.572 34.650 1.00 23.15 61 TYR D C 1
ATOM 1757 O O . TYR D 1 35 ? 2.434 38.839 35.062 1.00 19.86 61 TYR D O 1
ATOM 1766 N N . THR D 1 36 ? 4.221 39.242 33.694 1.00 21.64 62 THR D N 1
ATOM 1767 C CA . THR D 1 36 ? 3.541 40.292 32.919 1.00 23.28 62 THR D CA 1
ATOM 1768 C C . THR D 1 36 ? 2.953 39.533 31.740 1.00 22.50 62 THR D C 1
ATOM 1769 O O . THR D 1 36 ? 3.376 38.376 31.513 1.00 20.72 62 THR D O 1
ATOM 1773 N N . TYR D 1 37 ? 1.974 40.129 31.070 1.00 16.14 63 TYR D N 1
ATOM 1774 C CA . TYR D 1 37 ? 1.431 39.486 29.866 1.00 19.26 63 TYR D CA 1
ATOM 1775 C C . TYR D 1 37 ? 2.577 39.181 28.884 1.00 24.63 63 TYR D C 1
ATOM 1776 O O . TYR D 1 37 ? 2.658 38.063 28.349 1.00 24.61 63 TYR D O 1
ATOM 1785 N N . GLU D 1 38 ? 3.451 40.156 28.667 1.00 27.33 64 GLU D N 1
ATOM 1786 C CA . GLU D 1 38 ? 4.543 40.009 27.662 1.00 30.11 64 GLU D CA 1
ATOM 1787 C C . GLU D 1 38 ? 5.477 38.855 28.047 1.00 27.61 64 GLU D C 1
ATOM 1788 O O . GLU D 1 38 ? 5.855 38.082 27.140 1.00 23.91 64 GLU D O 1
ATOM 1794 N N . GLU D 1 39 ? 5.833 38.776 29.327 1.00 30.75 65 GLU D N 1
ATOM 1795 C CA . GLU D 1 39 ? 6.754 37.721 29.811 1.00 37.03 65 GLU D CA 1
ATOM 1796 C C . GLU D 1 39 ? 6.098 36.355 29.676 1.00 27.02 65 GLU D C 1
ATOM 1797 O O . GLU D 1 39 ? 6.768 35.419 29.233 1.00 24.48 65 GLU D O 1
ATOM 1803 N N . TYR D 1 40 ? 4.820 36.244 30.021 1.00 25.76 66 TYR D N 1
ATOM 1804 C CA . TYR D 1 40 ? 4.172 34.911 29.965 1.00 22.61 66 TYR D CA 1
ATOM 1805 C C . TYR D 1 40 ? 3.962 34.496 28.498 1.00 22.53 66 TYR D C 1
ATOM 1806 O O . TYR D 1 40 ? 4.118 33.282 28.156 1.00 22.01 66 TYR D O 1
ATOM 1815 N N . ALA D 1 41 ? 3.633 35.473 27.657 1.00 22.27 67 ALA D N 1
ATOM 1816 C CA . ALA D 1 41 ? 3.463 35.171 26.211 1.00 24.65 67 ALA D CA 1
ATOM 1817 C C . ALA D 1 41 ? 4.787 34.640 25.664 1.00 26.33 67 ALA D C 1
ATOM 1818 O O . ALA D 1 41 ? 4.766 33.646 24.899 1.00 28.21 67 ALA D O 1
ATOM 1820 N N . LYS D 1 42 ? 5.901 35.245 26.100 1.00 31.37 68 LYS D N 1
ATOM 1821 C CA . LYS D 1 42 ? 7.244 34.832 25.608 1.00 34.60 68 LYS D CA 1
ATOM 1822 C C . LYS D 1 42 ? 7.559 33.431 26.120 1.00 37.51 68 LYS D C 1
ATOM 1823 O O . LYS D 1 42 ? 8.114 32.628 25.346 1.00 40.02 68 LYS D O 1
ATOM 1829 N N . HIS D 1 43 ? 7.227 33.170 27.391 1.00 40.05 69 HIS D N 1
ATOM 1830 C CA . HIS D 1 43 ? 7.477 31.837 27.997 1.00 33.79 69 HIS D CA 1
ATOM 1831 C C . HIS D 1 43 ? 6.704 30.765 27.218 1.00 28.44 69 HIS D C 1
ATOM 1832 O O . HIS D 1 43 ? 7.304 29.706 26.918 1.00 30.78 69 HIS D O 1
ATOM 1839 N N . ILE D 1 44 ? 5.454 31.051 26.838 1.00 22.62 70 ILE D N 1
ATOM 1840 C CA . ILE D 1 44 ? 4.616 30.084 26.071 1.00 27.18 70 ILE D CA 1
ATOM 1841 C C . ILE D 1 44 ? 5.271 29.803 24.710 1.00 35.78 70 ILE D C 1
ATOM 1842 O O . ILE D 1 44 ? 5.313 28.610 24.297 1.00 31.64 70 ILE D O 1
ATOM 1847 N N A GLN D 1 45 ? 5.792 30.853 24.059 0.55 28.95 71 GLN D N 1
ATOM 1848 N N B GLN D 1 45 ? 5.750 30.841 24.023 0.45 31.38 71 GLN D N 1
ATOM 1849 C CA A GLN D 1 45 ? 6.406 30.666 22.714 0.55 31.76 71 GLN D CA 1
ATOM 1850 C CA B GLN D 1 45 ? 6.371 30.620 22.690 0.45 34.76 71 GLN D CA 1
ATOM 1851 C C A GLN D 1 45 ? 7.702 29.852 22.860 0.55 34.22 71 GLN D C 1
ATOM 1852 C C B GLN D 1 45 ? 7.669 29.818 22.870 0.45 35.08 71 GLN D C 1
ATOM 1853 O O A GLN D 1 45 ? 8.024 29.035 21.966 0.55 30.12 71 GLN D O 1
ATOM 1854 O O B GLN D 1 45 ? 7.914 28.920 22.022 0.45 29.05 71 GLN D O 1
ATOM 1865 N N . GLU D 1 46 ? 8.436 30.079 23.944 1.00 34.01 72 GLU D N 1
ATOM 1866 C CA . GLU D 1 46 ? 9.695 29.325 24.181 1.00 36.99 72 GLU D CA 1
ATOM 1867 C C . GLU D 1 46 ? 9.335 27.853 24.406 1.00 41.08 72 GLU D C 1
ATOM 1868 O O . GLU D 1 46 ? 10.088 27.021 23.949 1.00 43.86 72 GLU D O 1
ATOM 1874 N N . LEU D 1 47 ? 8.204 27.568 25.046 1.00 38.97 73 LEU D N 1
ATOM 1875 C CA . LEU D 1 47 ? 7.755 26.159 25.265 1.00 38.79 73 LEU D CA 1
ATOM 1876 C C . LEU D 1 47 ? 7.313 25.548 23.926 1.00 35.66 73 LEU D C 1
ATOM 1877 O O . LEU D 1 47 ? 7.492 24.334 23.733 1.00 32.47 73 LEU D O 1
ATOM 1882 N N . LYS D 1 48 ? 6.680 26.353 23.070 1.00 26.75 74 LYS D N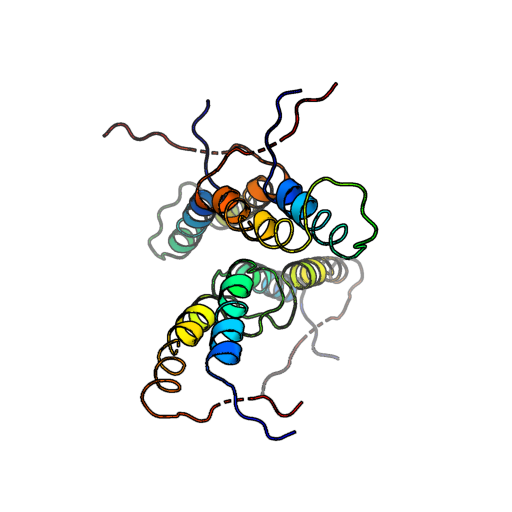 1
ATOM 1883 C CA . LYS D 1 48 ? 6.246 25.829 21.745 1.00 32.14 74 LYS D CA 1
ATOM 1884 C C . LYS D 1 48 ? 7.496 25.492 20.935 1.00 33.30 74 LYS D C 1
ATOM 1885 O O . LYS D 1 48 ? 7.528 24.427 20.276 1.00 33.29 74 LYS D O 1
ATOM 1891 N N . ASP D 1 49 ? 8.501 26.358 21.014 1.00 33.71 75 ASP D N 1
ATOM 1892 C CA . ASP D 1 49 ? 9.767 26.131 20.268 1.00 36.54 75 ASP D CA 1
ATOM 1893 C C . ASP D 1 49 ? 10.445 24.874 20.829 1.00 33.80 75 ASP D C 1
ATOM 1894 O O . ASP D 1 49 ? 10.948 24.073 20.070 1.00 34.06 75 ASP D O 1
ATOM 1899 N N . TYR D 1 50 ? 10.426 24.712 22.147 1.00 37.21 76 TYR D N 1
ATOM 1900 C CA . TYR D 1 50 ? 10.980 23.531 22.869 1.00 35.03 76 TYR D CA 1
ATOM 1901 C C . TYR D 1 50 ? 10.316 22.246 22.362 1.00 32.11 76 TYR D C 1
ATOM 1902 O O . TYR D 1 50 ? 11.043 21.288 22.083 1.00 43.68 76 TYR D O 1
ATOM 1911 N N . ALA D 1 51 ? 8.986 22.246 22.214 1.00 30.08 77 ALA D N 1
ATOM 1912 C CA . ALA D 1 51 ? 8.257 21.040 21.764 1.00 30.71 77 ALA D CA 1
ATOM 1913 C C . ALA D 1 51 ? 8.724 20.592 20.379 1.00 38.73 77 ALA D C 1
ATOM 1914 O O . ALA D 1 51 ? 8.574 19.397 20.084 1.00 41.36 77 ALA D O 1
ATOM 1916 N N . LYS D 1 52 ? 9.348 21.475 19.606 1.00 51.55 78 LYS D N 1
ATOM 1917 C CA . LYS D 1 52 ? 9.841 21.121 18.241 1.00 50.71 78 LYS D CA 1
ATOM 1918 C C . LYS D 1 52 ? 11.217 20.431 18.308 1.00 52.67 78 LYS D C 1
ATOM 1919 O O . LYS D 1 52 ? 11.739 20.070 17.226 1.00 41.36 78 LYS D O 1
ATOM 1925 N N . ASP D 1 53 ? 11.803 20.283 19.506 1.00 41.30 79 ASP D N 1
ATOM 1926 C CA . ASP D 1 53 ? 13.049 19.463 19.616 1.00 47.58 79 ASP D CA 1
ATOM 1927 C C . ASP D 1 53 ? 12.770 18.301 20.580 1.00 35.29 79 ASP D C 1
ATOM 1928 O O . ASP D 1 53 ? 13.193 18.326 21.736 1.00 36.08 79 ASP D O 1
ATOM 1933 N N . PRO D 1 54 ? 11.996 17.279 20.144 1.00 39.01 80 PRO D N 1
ATOM 1934 C CA . PRO D 1 54 ? 11.619 16.156 20.999 1.00 31.44 80 PRO D CA 1
ATOM 1935 C C . PRO D 1 54 ? 12.784 15.519 21.763 1.00 33.23 80 PRO D C 1
ATOM 1936 O O . PRO D 1 54 ? 12.597 15.186 22.929 1.00 27.95 80 PRO D O 1
ATOM 1940 N N . ASN D 1 55 ? 13.964 15.455 21.148 1.00 37.81 81 ASN D N 1
ATOM 1941 C CA . ASN D 1 55 ? 15.117 14.790 21.811 1.00 40.63 81 ASN D CA 1
ATOM 1942 C C . ASN D 1 55 ? 15.668 15.599 22.998 1.00 35.82 81 ASN D C 1
ATOM 1943 O O . ASN D 1 55 ? 16.305 14.969 23.848 1.00 33.21 81 ASN D O 1
ATOM 1948 N N . ALA D 1 56 ? 15.443 16.915 23.057 1.00 35.82 82 ALA D N 1
ATOM 1949 C CA . ALA D 1 56 ? 15.961 17.733 24.182 1.00 32.89 82 ALA D CA 1
ATOM 1950 C C . ALA D 1 56 ? 15.215 17.385 25.473 1.00 42.64 82 ALA D C 1
ATOM 1951 O O . ALA D 1 56 ? 13.983 17.272 25.418 1.00 36.26 82 ALA D O 1
ATOM 1953 N N . VAL D 1 57 ? 15.965 17.231 26.571 1.00 54.74 83 VAL D N 1
ATOM 1954 C CA . VAL D 1 57 ? 15.486 16.868 27.945 1.00 52.93 83 VAL D CA 1
ATOM 1955 C C . VAL D 1 57 ? 14.112 17.500 28.167 1.00 58.09 83 VAL D C 1
ATOM 1956 O O . VAL D 1 57 ? 14.028 18.719 27.914 1.00 86.18 83 VAL D O 1
ATOM 1960 N N . LYS D 1 58 ? 13.103 16.732 28.632 1.00 52.46 84 LYS D N 1
ATOM 1961 C CA . LYS D 1 58 ? 11.743 17.302 28.832 1.00 47.87 84 LYS D CA 1
ATOM 1962 C C . LYS D 1 58 ? 11.121 17.029 30.212 1.00 34.56 84 LYS D C 1
ATOM 1963 O O . LYS D 1 58 ? 10.733 18.002 30.791 1.00 29.98 84 LYS D O 1
ATOM 1969 N N . ASP D 1 59 ? 10.957 15.787 30.696 1.00 38.53 85 ASP D N 1
ATOM 1970 C CA . ASP D 1 59 ? 10.243 15.510 31.989 1.00 33.33 85 ASP D CA 1
ATOM 1971 C C . ASP D 1 59 ? 8.711 15.564 31.764 1.00 34.81 85 ASP D C 1
ATOM 1972 O O . ASP D 1 59 ? 7.951 15.506 32.730 1.00 35.91 85 ASP D O 1
ATOM 1977 N N . VAL D 1 60 ? 8.281 15.696 30.513 1.00 25.20 86 VAL D N 1
ATOM 1978 C CA . VAL D 1 60 ? 6.848 15.828 30.122 1.00 25.50 86 VAL D CA 1
ATOM 1979 C C . VAL D 1 60 ? 6.712 15.146 28.762 1.00 25.87 86 VAL D C 1
ATOM 1980 O O . VAL D 1 60 ? 7.698 15.261 28.008 1.00 33.15 86 VAL D O 1
ATOM 1984 N N . SER D 1 61 ? 5.603 14.451 28.473 1.00 24.66 87 SER D N 1
ATOM 1985 C CA . SER D 1 61 ? 5.451 13.846 27.113 1.00 32.17 87 SER D CA 1
ATOM 1986 C C . SER D 1 61 ? 5.102 14.932 26.089 1.00 36.16 87 SER D C 1
ATOM 1987 O O . SER D 1 61 ? 4.721 16.039 26.501 1.00 28.90 87 SER D O 1
ATOM 1990 N N . GLN D 1 62 ? 5.184 14.598 24.797 1.00 33.01 88 GLN D N 1
ATOM 1991 C CA . GLN D 1 62 ? 4.844 15.589 23.740 1.00 34.89 88 GLN D CA 1
ATOM 1992 C C . GLN D 1 62 ? 3.376 16.013 23.833 1.00 28.14 88 GLN D C 1
ATOM 1993 O O . GLN D 1 62 ? 3.103 17.219 23.690 1.00 34.08 88 GLN D O 1
ATOM 1999 N N . LYS D 1 63 ? 2.481 15.060 24.097 1.00 31.16 89 LYS D N 1
ATOM 2000 C CA . LYS D 1 63 ? 1.029 15.389 24.151 1.00 28.74 89 LYS D CA 1
ATOM 2001 C C . LYS D 1 63 ? 0.740 16.186 25.419 1.00 30.69 89 LYS D C 1
ATOM 2002 O O . LYS D 1 63 ? -0.116 17.080 25.348 1.00 31.57 89 LYS D O 1
ATOM 2008 N N . ASP D 1 64 ? 1.422 15.877 26.530 1.00 23.45 90 ASP D N 1
ATOM 2009 C CA . ASP D 1 64 ? 1.171 16.628 27.781 1.00 24.98 90 ASP D CA 1
ATOM 2010 C C . ASP D 1 64 ? 1.696 18.045 27.596 1.00 20.75 90 ASP D C 1
ATOM 2011 O O . ASP D 1 64 ? 1.040 18.975 28.073 1.00 26.86 90 ASP D O 1
ATOM 2016 N N . LEU D 1 65 ? 2.807 18.202 26.873 1.00 22.10 91 LEU D N 1
ATOM 2017 C CA . LEU D 1 65 ? 3.364 19.556 26.650 1.00 24.04 91 LEU D CA 1
ATOM 2018 C C . LEU D 1 65 ? 2.379 20.355 25.775 1.00 24.92 91 LEU D C 1
ATOM 2019 O O . LEU D 1 65 ? 2.067 21.497 26.136 1.00 22.81 91 LEU D O 1
ATOM 2024 N N . GLU D 1 66 ? 1.845 19.734 24.726 1.00 28.53 92 GLU D N 1
ATOM 2025 C CA . GLU D 1 66 ? 0.913 20.455 23.820 1.00 28.94 92 GLU D CA 1
ATOM 2026 C C . GLU D 1 66 ? -0.371 20.835 24.579 1.00 27.28 92 GLU D C 1
ATOM 2027 O O . GLU D 1 66 ? -0.871 21.997 24.384 1.00 32.42 92 GLU D O 1
ATOM 2033 N N . GLU D 1 67 ? -0.856 19.929 25.445 1.00 24.38 93 GLU D N 1
ATOM 2034 C CA . GLU D 1 67 ? -2.120 20.184 26.193 1.00 27.21 93 GLU D CA 1
ATOM 2035 C C . GLU D 1 67 ? -1.857 21.259 27.263 1.00 29.36 93 GLU D C 1
ATOM 2036 O O . GLU D 1 67 ? -2.773 22.123 27.503 1.00 28.05 93 GLU D O 1
ATOM 2042 N N . THR D 1 68 ? -0.673 21.222 27.867 1.00 25.50 94 THR D N 1
ATOM 2043 C CA . THR D 1 68 ? -0.287 22.227 28.893 1.00 29.66 94 THR D CA 1
ATOM 2044 C C . THR D 1 68 ? -0.180 23.610 28.231 1.00 33.29 94 THR D C 1
ATOM 2045 O O . THR D 1 68 ? -0.672 24.577 28.806 1.00 25.14 94 THR D O 1
ATOM 2049 N N . ILE D 1 69 ? 0.469 23.702 27.065 1.00 27.91 95 ILE D N 1
ATOM 2050 C CA . ILE D 1 69 ? 0.566 25.000 26.336 1.00 33.98 95 ILE D CA 1
ATOM 2051 C C . ILE D 1 69 ? -0.851 25.512 26.022 1.00 29.83 95 ILE D C 1
ATOM 2052 O O . ILE D 1 69 ? -1.070 26.736 26.186 1.00 29.15 95 ILE D O 1
ATOM 2057 N N . LYS D 1 70 ? -1.785 24.630 25.639 1.00 29.27 96 LYS D N 1
ATOM 2058 C CA . LYS D 1 70 ? -3.163 25.123 25.347 1.00 34.63 96 LYS D CA 1
ATOM 2059 C C . LYS D 1 70 ? -3.743 25.783 26.614 1.00 33.21 96 LYS D C 1
ATOM 2060 O O . LYS D 1 70 ? -4.286 26.903 26.495 1.00 29.46 96 LYS D O 1
ATOM 2066 N N . LYS D 1 71 ? -3.605 25.120 27.770 1.00 26.39 97 LYS D N 1
ATOM 2067 C CA . LYS D 1 71 ? -4.105 25.687 29.048 1.00 29.27 97 LYS D CA 1
ATOM 2068 C C . LYS D 1 71 ? -3.383 27.007 29.357 1.00 26.89 97 LYS D C 1
ATOM 2069 O O . LYS D 1 71 ? -4.041 27.969 29.834 1.00 29.30 97 LYS D O 1
ATOM 2083 N N . GLU D 1 73 ? -2.212 29.193 27.238 1.00 26.29 99 GLU D N 1
ATOM 2084 C CA . GLU D 1 73 ? -2.773 30.249 26.337 1.00 26.95 99 GLU D CA 1
ATOM 2085 C C . GLU D 1 73 ? -4.074 30.815 26.942 1.00 25.47 99 GLU D C 1
ATOM 2086 O O . GLU D 1 73 ? -4.300 32.045 26.821 1.00 28.51 99 GLU D O 1
ATOM 2092 N N A GLN D 1 74 ? -4.898 29.956 27.562 0.55 27.18 100 GLN D N 1
ATOM 2093 N N B GLN D 1 74 ? -4.896 29.947 27.553 0.45 27.85 100 GLN D N 1
ATOM 2094 C CA A GLN D 1 74 ? -6.155 30.414 28.208 0.55 25.50 100 GLN D CA 1
ATOM 2095 C CA B GLN D 1 74 ? -6.158 30.348 28.236 0.45 26.98 100 GLN D CA 1
ATOM 2096 C C A GLN D 1 74 ? -5.793 31.305 29.415 0.55 27.68 100 GLN D C 1
ATOM 2097 C C B GLN D 1 74 ? -5.824 31.253 29.433 0.45 28.34 100 GLN D C 1
ATOM 2098 O O A GLN D 1 74 ? -6.455 32.359 29.624 0.55 26.74 100 GLN D O 1
ATOM 2099 O O B GLN D 1 74 ? -6.591 32.201 29.692 0.45 27.82 100 GLN D O 1
ATOM 2110 N N . GLU D 1 75 ? -4.740 30.944 30.156 1.00 26.64 101 GLU D N 1
ATOM 2111 C CA . GLU D 1 75 ? -4.321 31.753 31.338 1.00 26.84 101 GLU D CA 1
ATOM 2112 C C . GLU D 1 75 ? -3.712 33.082 30.867 1.00 23.00 101 GLU D C 1
ATOM 2113 O O . GLU D 1 75 ? -3.906 34.112 31.536 1.00 24.55 101 GLU D O 1
ATOM 2119 N N . LEU D 1 76 ? -3.002 33.066 29.745 1.00 26.48 102 LEU D N 1
ATOM 2120 C CA . LEU D 1 76 ? -2.411 34.320 29.222 1.00 24.40 102 LEU D CA 1
ATOM 2121 C C . LEU D 1 76 ? -3.535 35.339 28.962 1.00 22.48 102 LEU D C 1
ATOM 2122 O O . LEU D 1 76 ? -3.367 36.500 29.305 1.00 26.43 102 LEU D O 1
ATOM 2127 N N . GLU D 1 77 ? -4.620 34.883 28.347 1.00 32.18 103 GLU D N 1
ATOM 2128 C CA . GLU D 1 77 ? -5.783 35.775 28.060 1.00 29.55 103 GLU D CA 1
ATOM 2129 C C . GLU D 1 77 ? -6.368 36.286 29.398 1.00 23.82 103 GLU D C 1
ATOM 2130 O O . GLU D 1 77 ? -6.802 37.450 29.455 1.00 28.47 103 GLU D O 1
ATOM 2136 N N . LYS D 1 78 ? -6.357 35.450 30.442 1.00 27.92 104 LYS D N 1
ATOM 2137 C CA A LYS D 1 78 ? -6.905 35.879 31.756 0.20 28.37 104 LYS D CA 1
ATOM 2138 C CA B LYS D 1 78 ? -6.895 35.880 31.769 0.80 31.66 104 LYS D CA 1
ATOM 2139 C C . LYS D 1 78 ? -6.015 36.991 32.351 1.00 27.32 104 LYS D C 1
ATOM 2140 O O . LYS D 1 78 ? -6.537 37.819 33.157 1.00 28.62 104 LYS D O 1
ATOM 2151 N N . ILE D 1 79 ? -4.722 37.003 32.016 1.00 22.64 105 ILE D N 1
ATOM 2152 C CA . ILE D 1 79 ? -3.863 38.104 32.517 1.00 21.16 105 ILE D CA 1
ATOM 2153 C C . ILE D 1 79 ? -4.420 39.433 31.978 1.00 20.38 105 ILE D C 1
ATOM 2154 O O . ILE D 1 79 ? -4.567 40.354 32.721 1.00 19.65 105 ILE D O 1
ATOM 2159 N N . LYS D 1 80 ? -4.768 39.467 30.692 1.00 22.62 106 LYS D N 1
ATOM 2160 C CA . LYS D 1 80 ? -5.281 40.678 30.011 1.00 20.69 106 LYS D CA 1
ATOM 2161 C C . LYS D 1 80 ? -6.710 41.007 30.450 1.00 19.73 106 LYS D C 1
ATOM 2162 O O . LYS D 1 80 ? -6.997 42.202 30.703 1.00 20.85 106 LYS D O 1
ATOM 2168 N N . THR D 1 81 ? -7.586 40.005 30.475 1.00 21.82 107 THR D N 1
ATOM 2169 C CA . THR D 1 81 ? -9.039 40.240 30.744 1.00 26.59 107 THR D CA 1
ATOM 2170 C C . THR D 1 81 ? -9.442 40.183 32.219 1.00 25.47 107 THR D C 1
ATOM 2171 O O . THR D 1 81 ? -10.549 40.675 32.517 1.00 28.07 107 THR D O 1
ATOM 2175 N N . GLU D 1 82 ? -8.622 39.609 33.101 1.00 26.25 108 GLU D N 1
ATOM 2176 C CA . GLU D 1 82 ? -9.051 39.477 34.522 1.00 27.38 108 GLU D CA 1
ATOM 2177 C C . GLU D 1 82 ? -7.921 39.888 35.472 1.00 26.29 108 GLU D C 1
ATOM 2178 O O . GLU D 1 82 ? -8.117 39.779 36.683 1.00 32.22 108 GLU D O 1
ATOM 2184 N N . GLY D 1 83 ? -6.770 40.327 34.953 1.00 23.19 109 GLY D N 1
ATOM 2185 C CA . GLY D 1 83 ? -5.679 40.708 35.861 1.00 28.24 109 GLY D CA 1
ATOM 2186 C C . GLY D 1 83 ? -5.115 39.514 36.606 1.00 26.73 109 GLY D C 1
ATOM 2187 O O . GLY D 1 83 ? -4.558 39.706 37.720 1.00 28.87 109 GLY D O 1
ATOM 2188 N N . LEU D 1 84 ? -5.230 38.319 36.026 1.00 24.91 110 LEU D N 1
ATOM 2189 C CA . LEU D 1 84 ? -4.691 37.096 36.672 1.00 22.50 110 LEU D CA 1
ATOM 2190 C C . LEU D 1 84 ? -3.199 37.274 37.020 1.00 21.80 110 LEU D C 1
ATOM 2191 O O . LEU D 1 84 ? -2.433 37.766 36.190 1.00 22.75 110 LEU D O 1
ATOM 2196 N N . LYS D 1 85 ? -2.856 36.987 38.276 1.00 24.56 111 LYS D N 1
ATOM 2197 C CA . LYS D 1 85 ? -1.463 37.071 38.783 1.00 25.43 111 LYS D CA 1
ATOM 2198 C C . LYS D 1 85 ? -0.889 35.648 38.816 1.00 22.51 111 LYS D C 1
ATOM 2199 O O . LYS D 1 85 ? -1.349 34.851 39.611 1.00 27.85 111 LYS D O 1
ATOM 2205 N N . ILE D 1 86 ? -0.015 35.317 37.864 1.00 23.98 112 ILE D N 1
ATOM 2206 C CA . ILE D 1 86 ? 0.617 33.972 37.773 1.00 19.55 112 ILE D CA 1
ATOM 2207 C C . ILE D 1 86 ? 1.991 34.104 38.423 1.00 22.49 112 ILE D C 1
ATOM 2208 O O . ILE D 1 86 ? 2.781 34.913 37.934 1.00 22.58 112 ILE D O 1
ATOM 2221 N N . LYS D 1 88 ? 5.717 33.548 39.173 1.00 21.69 114 LYS D N 1
ATOM 2222 C CA . LYS D 1 88 ? 6.918 33.004 38.504 1.00 22.58 114 LYS D CA 1
ATOM 2223 C C . LYS D 1 88 ? 7.602 32.043 39.455 1.00 26.64 114 LYS D C 1
ATOM 2224 O O . LYS D 1 88 ? 7.427 32.171 40.671 1.00 24.22 114 LYS D O 1
ATOM 2230 N N . PRO D 1 89 ? 8.435 31.089 38.968 1.00 25.20 115 PRO D N 1
ATOM 2231 C CA . PRO D 1 89 ? 9.151 30.192 39.869 1.00 28.05 115 PRO D CA 1
ATOM 2232 C C . PRO D 1 89 ? 9.999 31.010 40.852 1.00 34.15 115 PRO D C 1
ATOM 2233 O O . PRO D 1 89 ? 10.481 32.064 40.489 1.00 41.29 115 PRO D O 1
ATOM 2237 N N . ILE D 1 90 ? 10.125 30.496 42.071 1.00 32.07 116 ILE D N 1
ATOM 2238 C CA . ILE D 1 90 ? 10.905 31.109 43.181 1.00 41.08 116 ILE D CA 1
ATOM 2239 C C . ILE D 1 90 ? 12.226 30.326 43.290 1.00 49.23 116 ILE D C 1
ATOM 2240 O O . ILE D 1 90 ? 12.487 29.704 44.333 1.00 51.98 116 ILE D O 1
ATOM 2245 N N . THR D 1 91 ? 13.022 30.363 42.217 1.00 60.71 117 THR D N 1
ATOM 2246 C CA . THR D 1 91 ? 14.292 29.591 42.140 1.00 75.22 117 THR D CA 1
ATOM 2247 C C . THR D 1 91 ? 15.375 30.435 41.449 1.00 74.73 117 THR D C 1
ATOM 2248 O O . THR D 1 91 ? 15.191 31.012 40.370 1.00 67.52 117 THR D O 1
#

Solvent-accessible surface area: 18472 Å² total

Nearest PDB structures (foldseek):
  6n7m-assembly2_C  TM=1.017E+00  e=4.305E-08  Clostridioides difficile 630
  6n7m-assembly2_D-3  TM=9.053E-01  e=5.428E-07  Clostridioides difficile 630
  6n7m-assembly2_D-3  TM=9.822E-01  e=1.032E-07  Clostridioides difficile 630
  6n7m-assembly2_C  TM=9.347E-01  e=6.350E-08  Clostridioides difficile 630
  6n7m-assembly2_C  TM=1.014E+00  e=2.966E-08  Clostridioides difficile 630

Sequence (240 aa):
GVEHYTYEEYAKHIQQEELKDYAKDPNAVKDVSQKDLEETIKKEQQEELEEKIKTEGLKIKPITIEGVEHYTYEEYAKHIQEELKDYAKKDDPPNNAAVVKKDDVSQKDLEEETIKKEQQELEKIKTEGLKIKPITIGVEHYTYEEYAKHIQQEELKDYAKDPNAVKDVSQKDLEETIKKEQQELEEKKIKTEGLKIKPITIGVEHYTYEEYAKHIQQELKDYAKDPNAVKDVSQKDLEETIKKEQQELEKKIKTEGLKIKPIT

B-factor: mean 31.69, std 11.19, range [10.91, 95.15]

Foldseek 3Di:
DPDFDQLVRVVVVLVVLVVLLPPPPRDDPDDSVVSVVVSVCVVVSVCCVVPVDGHDDDDDD/DDDFDQLVRVVVVLVVLVVQLPDPDHDDPADSVRSVVVSVVVVVSVCCVVPVDTHDPDDD/DPDFDQLVRVVVVLVVLVVLLPPPPRDDPDDSVVSVVVSVCCVVSVCCVVPVDGHDDDDD/DDAFDQLVRVVVVLVVLVVVLVPQVPDDPAHSVRSVVVSVVVVVSVCCVVPVDTHDDPD

Secondary structure (DSSP, 8-state):
------HHHHHHHHHHHHHHHT-TT---SS-HHHHHHHHH--HHHHHHHHH----------/------HHHHHHHHHHHHHHHTSSS--SS--HHHHHHHHH--HHHHHHHHH---------/------HHHHHHHHHHHHHHHT-TT---SS-HHHHHHHHH--HHHHHHHHH---------/------HHHHHHHHHHHHHHHT-TTS--SS-HHHHHHHHH--HHHHHHHHH--------

Organism: Clostridioides difficile (strain 630) (NCBI:txid272563)